Protein AF-A0A1R4H1S3-F1 (afdb_monomer)

Nearest PDB structures (foldseek):
  4bz4-assembly6_F  TM=8.854E-01  e=3.714E-12  Methylomicrobium album BG8
  4bz4-assembly5_E  TM=8.347E-01  e=4.186E-12  Methylomicrobium album BG8
  4bz4-assembly4_D  TM=8.657E-01  e=1.091E-11  Methylomicrobium album BG8

Radius of gyration: 21.4 Å; Cα contacts (8 Å, |Δi|>4): 364; chains: 1; bounding box: 51×65×65 Å

Foldseek 3Di:
DDDDDDDDDPPDPPPPPPPPPPPFDAWEFAPDEAEADPVRNDDDWQADPCQCFDLVVVGWHFRNRGYHYDYDDDFPDKDKDKFFDPDPLDKDKDWAWDDDPQAQADPRIDRDRTHDRQAWDWDAQHAHPVRHGRGITTTGTFAIEIAPEDNPQADQDSVRDHDNDDDPSHHHDYPNDGRMDIDITGRNDD

Organism: NCBI:txid360316

Mean predicted aligned error: 8.34 Å

InterPro domains:
  IPR041007 Copper(I)-binding protein CorA [PF18252] (33-183)

Secondary structure (DSSP, 8-state):
------------------------PPBB--S-EEE--SS---------TTTTSBGGGTTBEETTTS-EEE----TTPEEEEEEE--STT---EEEEEEE-TT--S-TT-BS-SEE-TTS-EEEEEEEBTT--EEEEEEEEEEEEEEE-S--TT-EE-TTS-EESSPPSSS-EE--S-TTEEEEEEE----

Structure (mmCIF, N/CA/C/O backbone):
data_AF-A0A1R4H1S3-F1
#
_entry.id   AF-A0A1R4H1S3-F1
#
loop_
_atom_site.group_PDB
_atom_site.id
_atom_site.type_symbol
_atom_site.label_atom_id
_atom_site.label_alt_id
_atom_site.label_comp_id
_atom_site.label_asym_id
_atom_site.label_entity_id
_atom_site.label_seq_id
_atom_site.pdbx_PDB_ins_code
_atom_site.Cartn_x
_atom_site.Cartn_y
_atom_site.Cartn_z
_atom_site.occupancy
_atom_site.B_iso_or_equiv
_atom_site.auth_seq_id
_atom_site.auth_comp_id
_atom_site.auth_asym_id
_atom_site.auth_atom_id
_atom_site.pdbx_PDB_model_num
ATOM 1 N N . MET A 1 1 ? 31.659 -46.771 47.921 1.00 39.41 1 MET A N 1
ATOM 2 C CA . MET A 1 1 ? 31.007 -46.406 46.642 1.00 39.41 1 MET A CA 1
ATOM 3 C C . MET A 1 1 ? 30.507 -44.973 46.753 1.00 39.41 1 MET A C 1
ATOM 5 O O . MET A 1 1 ? 29.673 -44.700 47.601 1.00 39.41 1 MET A O 1
ATOM 9 N N . SER A 1 2 ? 31.097 -44.053 45.989 1.00 34.50 2 SER A N 1
ATOM 10 C CA . SER A 1 2 ? 30.797 -42.614 46.015 1.00 34.50 2 SER A CA 1
ATOM 11 C C . SER A 1 2 ? 29.755 -42.296 44.941 1.00 34.50 2 SER A C 1
ATOM 13 O O . SER A 1 2 ? 30.000 -42.545 43.762 1.00 34.50 2 SER A O 1
ATOM 15 N N . VAL A 1 3 ? 28.594 -41.772 45.338 1.00 37.94 3 VAL A N 1
ATOM 16 C CA . VAL A 1 3 ? 27.565 -41.290 44.408 1.00 37.94 3 VAL A CA 1
ATOM 17 C C . VAL A 1 3 ? 27.822 -39.804 44.167 1.00 37.94 3 VAL A C 1
ATOM 19 O O . VAL A 1 3 ? 27.523 -38.965 45.012 1.00 37.94 3 VAL A O 1
ATOM 22 N N . LYS A 1 4 ? 28.423 -39.469 43.021 1.00 39.69 4 LYS A N 1
ATOM 23 C CA . LYS A 1 4 ? 28.562 -38.077 42.572 1.00 39.69 4 LYS A CA 1
ATOM 24 C C . LYS A 1 4 ? 27.232 -37.613 41.979 1.00 39.69 4 LYS A C 1
ATOM 26 O O . LYS A 1 4 ? 26.890 -37.968 40.854 1.00 39.69 4 LYS A O 1
ATOM 31 N N . CYS A 1 5 ? 26.494 -36.825 42.755 1.00 41.09 5 CYS A N 1
ATOM 32 C CA . CYS A 1 5 ? 25.291 -36.126 42.319 1.00 41.09 5 CYS A CA 1
ATOM 33 C C . CYS A 1 5 ? 25.693 -35.026 41.320 1.00 41.09 5 CYS A C 1
ATOM 35 O O . CYS A 1 5 ? 26.351 -34.054 41.689 1.00 41.09 5 CYS A O 1
ATOM 37 N N . LYS A 1 6 ? 25.375 -35.214 40.035 1.00 42.62 6 LYS A N 1
ATOM 38 C CA . LYS A 1 6 ? 25.577 -34.194 38.999 1.00 42.62 6 LYS A CA 1
ATOM 39 C C . LYS A 1 6 ? 24.519 -33.105 39.180 1.00 42.62 6 LYS A C 1
ATOM 41 O O . LYS A 1 6 ? 23.333 -33.367 39.006 1.00 42.62 6 LYS A O 1
ATOM 46 N N . GLN A 1 7 ? 24.959 -31.896 39.516 1.00 43.31 7 GLN A N 1
ATOM 47 C CA . GLN A 1 7 ? 24.132 -30.693 39.473 1.00 43.31 7 GLN A CA 1
ATOM 48 C C . GLN A 1 7 ? 23.680 -30.444 38.028 1.00 43.31 7 GLN A C 1
ATOM 50 O O . GLN A 1 7 ? 24.500 -30.180 37.150 1.00 43.31 7 GLN A O 1
ATOM 55 N N . ILE A 1 8 ? 22.375 -30.547 37.782 1.00 47.84 8 ILE A N 1
ATOM 56 C CA . ILE A 1 8 ? 21.742 -30.068 36.552 1.00 47.84 8 ILE A CA 1
ATOM 57 C C . ILE A 1 8 ? 21.516 -28.569 36.747 1.00 47.84 8 ILE A C 1
ATOM 59 O O . ILE A 1 8 ? 20.669 -28.151 37.533 1.00 47.84 8 ILE A O 1
ATOM 63 N N . VAL A 1 9 ? 22.327 -27.761 36.070 1.00 43.53 9 VAL A N 1
ATOM 64 C CA . VAL A 1 9 ? 22.168 -26.307 36.015 1.00 43.53 9 VAL A CA 1
ATOM 65 C C . VAL A 1 9 ? 21.054 -26.005 35.011 1.00 43.53 9 VAL A C 1
ATOM 67 O O . VAL A 1 9 ? 21.251 -26.124 33.805 1.00 43.53 9 VAL A O 1
ATOM 70 N N . ASN A 1 10 ? 19.873 -25.638 35.511 1.00 42.44 10 ASN A N 1
ATOM 71 C CA . ASN A 1 10 ? 18.798 -25.069 34.699 1.00 42.44 10 ASN A CA 1
ATOM 72 C C . ASN A 1 10 ? 19.197 -23.649 34.278 1.00 42.44 10 ASN A C 1
ATOM 74 O O . ASN A 1 10 ? 19.093 -22.708 35.063 1.00 42.44 10 ASN A O 1
ATOM 78 N N . ILE A 1 11 ? 19.655 -23.490 33.037 1.00 47.94 11 ILE A N 1
ATOM 79 C CA . ILE A 1 11 ? 19.823 -22.174 32.417 1.00 47.94 11 ILE A CA 1
ATOM 80 C C . ILE A 1 11 ? 18.436 -21.722 31.951 1.00 47.94 11 ILE A C 1
ATOM 82 O O . ILE A 1 11 ? 17.942 -22.155 30.913 1.00 47.94 11 ILE A O 1
ATOM 86 N N . LEU A 1 12 ? 17.788 -20.872 32.748 1.00 40.78 12 LEU A N 1
ATOM 87 C CA . LEU A 1 12 ? 16.568 -20.175 32.353 1.00 40.78 12 LEU A CA 1
ATOM 88 C C . LEU A 1 12 ? 16.960 -19.058 31.371 1.00 40.78 12 LEU A C 1
ATOM 90 O O . LEU A 1 12 ? 17.486 -18.020 31.770 1.00 40.78 12 LEU A O 1
ATOM 94 N N . THR A 1 13 ? 16.754 -19.273 30.075 1.00 47.16 13 THR A N 1
ATOM 95 C CA . THR A 1 13 ? 16.937 -18.228 29.062 1.00 47.16 13 THR A CA 1
ATOM 96 C C . THR A 1 13 ? 15.752 -17.265 29.133 1.00 47.16 13 THR A C 1
ATOM 98 O O . THR A 1 13 ? 14.681 -17.540 28.597 1.00 47.16 13 THR A O 1
ATOM 101 N N . ALA A 1 14 ? 15.919 -16.137 29.822 1.00 45.94 14 ALA A N 1
ATOM 102 C CA . ALA A 1 14 ? 14.964 -15.037 29.765 1.00 45.94 14 ALA A CA 1
ATOM 103 C C . ALA A 1 14 ? 15.077 -14.354 28.393 1.00 45.94 14 ALA A C 1
ATOM 105 O O . ALA A 1 14 ? 15.996 -13.573 28.147 1.00 45.94 14 ALA A O 1
ATOM 106 N N . ALA A 1 15 ? 14.159 -14.670 27.479 1.00 46.81 15 ALA A N 1
ATOM 107 C CA . ALA A 1 15 ? 13.992 -13.916 26.245 1.00 46.81 15 ALA A CA 1
ATOM 108 C C . ALA A 1 15 ? 13.403 -12.542 26.594 1.00 46.81 15 ALA A C 1
ATOM 110 O O . ALA A 1 15 ? 12.200 -12.399 26.811 1.00 46.81 15 ALA A O 1
ATOM 111 N N . VAL A 1 16 ? 14.261 -11.525 26.674 1.00 44.47 16 VAL A N 1
ATOM 112 C CA . VAL A 1 16 ? 13.824 -10.129 26.678 1.00 44.47 16 VAL A CA 1
ATOM 113 C C . VAL A 1 16 ? 13.285 -9.840 25.280 1.00 44.47 16 VAL A C 1
ATOM 115 O O . VAL A 1 16 ? 14.044 -9.576 24.350 1.00 44.47 16 VAL A O 1
ATOM 118 N N . ILE A 1 17 ? 11.966 -9.933 25.115 1.00 49.66 17 ILE A N 1
ATOM 119 C CA . ILE A 1 17 ? 11.280 -9.364 23.956 1.00 49.66 17 ILE A CA 1
ATOM 120 C C . ILE A 1 17 ? 11.387 -7.850 24.127 1.00 49.66 17 ILE A C 1
ATOM 122 O O . ILE A 1 17 ? 10.605 -7.227 24.845 1.00 49.66 17 ILE A O 1
ATOM 126 N N . GLY A 1 18 ? 12.425 -7.268 23.531 1.00 37.59 18 GLY A N 1
ATOM 127 C CA . GLY A 1 18 ? 12.557 -5.828 23.409 1.00 37.59 18 GLY A CA 1
ATOM 128 C C . GLY A 1 18 ? 11.436 -5.318 22.516 1.00 37.59 18 GLY A C 1
ATOM 129 O O . GLY A 1 18 ? 11.545 -5.368 21.295 1.00 37.59 18 GLY A O 1
ATOM 130 N N . PHE A 1 19 ? 10.350 -4.838 23.117 1.00 40.56 19 PHE A N 1
ATOM 131 C CA . PHE A 1 19 ? 9.400 -3.990 22.414 1.00 40.56 19 PHE A CA 1
ATOM 132 C C . PHE A 1 19 ? 10.116 -2.672 22.128 1.00 40.56 19 PHE A C 1
ATOM 134 O O . PHE A 1 19 ? 10.230 -1.810 22.999 1.00 40.56 19 PHE A O 1
ATOM 141 N N . SER A 1 20 ? 10.653 -2.526 20.918 1.00 41.56 20 SER A N 1
ATOM 142 C CA . SER A 1 20 ? 11.032 -1.216 20.405 1.00 41.56 20 SER A CA 1
ATOM 143 C C . SER A 1 20 ? 9.769 -0.359 20.396 1.00 41.56 20 SER A C 1
ATOM 145 O O . SER A 1 20 ? 8.858 -0.604 19.605 1.00 41.56 20 SER A O 1
ATOM 147 N N . VAL A 1 21 ? 9.695 0.602 21.314 1.00 37.16 21 VAL A N 1
ATOM 148 C CA . VAL A 1 21 ? 8.685 1.660 21.315 1.00 37.16 21 VAL A CA 1
ATOM 149 C C . VAL A 1 21 ? 8.863 2.420 20.005 1.00 37.16 21 VAL A C 1
ATOM 151 O O . VAL A 1 21 ? 9.787 3.218 19.869 1.00 37.16 21 VAL A O 1
ATOM 154 N N . GLN A 1 22 ? 8.033 2.124 19.007 1.00 49.50 22 GLN A N 1
ATOM 155 C CA . GLN A 1 22 ? 7.878 3.035 17.884 1.00 49.50 22 GLN A CA 1
ATOM 156 C C . GLN A 1 22 ? 7.253 4.291 18.484 1.00 49.50 22 GLN A C 1
ATOM 158 O O . GLN A 1 22 ? 6.181 4.224 19.083 1.00 49.50 22 GLN A O 1
ATOM 163 N N . THR A 1 23 ? 7.971 5.412 18.439 1.00 46.16 23 THR A N 1
ATOM 164 C CA . THR A 1 23 ? 7.393 6.716 18.754 1.00 46.16 23 THR A CA 1
ATOM 165 C C . THR A 1 23 ? 6.284 6.937 17.742 1.00 46.16 23 THR A C 1
ATOM 167 O O . THR A 1 23 ? 6.569 7.280 16.598 1.00 46.16 23 THR A O 1
ATOM 170 N N . VAL A 1 24 ? 5.048 6.631 18.130 1.00 54.41 24 VAL A N 1
ATOM 171 C CA . VAL A 1 24 ? 3.904 6.787 17.240 1.00 54.41 24 VAL A CA 1
ATOM 172 C C . VAL A 1 24 ? 3.745 8.279 17.009 1.00 54.41 24 VAL A C 1
ATOM 174 O O . VAL A 1 24 ? 3.509 9.039 17.954 1.00 54.41 24 VAL A O 1
ATOM 177 N N . MET A 1 25 ? 4.001 8.712 15.778 1.00 70.12 25 MET A N 1
ATOM 178 C CA . MET A 1 25 ? 3.664 10.067 15.376 1.00 70.12 25 MET A CA 1
ATOM 179 C C . MET A 1 25 ? 2.143 10.173 15.304 1.00 70.12 25 MET A C 1
ATOM 181 O O . MET A 1 25 ? 1.436 9.169 15.274 1.00 70.12 25 MET A O 1
ATOM 185 N N . ALA A 1 26 ? 1.630 11.399 15.294 1.00 84.38 26 ALA A N 1
ATOM 186 C CA . ALA A 1 26 ? 0.198 11.608 15.178 1.00 84.38 26 ALA A CA 1
ATOM 187 C C . ALA A 1 26 ? -0.348 10.964 13.893 1.00 84.38 26 ALA A C 1
ATOM 189 O O . ALA A 1 26 ? 0.190 11.183 12.800 1.00 84.38 26 ALA A O 1
ATOM 190 N N . ALA A 1 27 ? -1.453 10.235 14.036 1.00 92.31 27 ALA A N 1
ATOM 191 C CA . ALA A 1 27 ? -2.213 9.717 12.919 1.00 92.31 27 ALA A CA 1
ATOM 192 C C . ALA A 1 27 ? -2.613 10.866 11.994 1.00 92.31 27 ALA A C 1
ATOM 194 O O . ALA A 1 27 ? -3.078 11.928 12.421 1.00 92.31 27 ALA A O 1
ATOM 195 N N . THR A 1 28 ? -2.460 10.643 10.699 1.00 94.50 28 THR A N 1
ATOM 196 C CA . THR A 1 28 ? -2.618 11.690 9.695 1.00 94.50 28 THR A CA 1
ATOM 197 C C . THR A 1 28 ? -3.681 11.318 8.672 1.00 94.50 28 THR A C 1
ATOM 199 O O . THR A 1 28 ? -4.100 10.161 8.553 1.00 94.50 28 THR A O 1
ATOM 202 N N . LYS A 1 29 ? 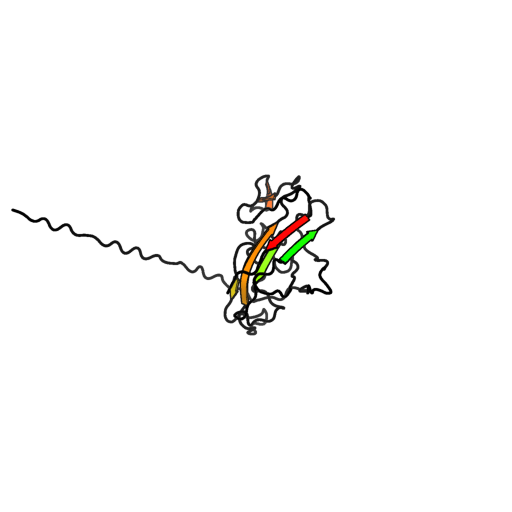-4.160 12.322 7.937 1.00 95.00 29 LYS A N 1
ATOM 203 C CA . LYS A 1 29 ? -5.121 12.148 6.848 1.00 95.00 29 LYS A CA 1
ATOM 204 C C . LYS A 1 29 ? -4.407 12.279 5.510 1.00 95.00 29 LYS A C 1
ATOM 206 O O . LYS A 1 29 ? -3.963 13.378 5.167 1.00 95.00 29 LYS A O 1
ATOM 211 N N . PRO A 1 30 ? -4.354 11.215 4.692 1.00 93.69 30 PRO A N 1
ATOM 212 C CA . PRO A 1 30 ? -4.041 11.374 3.283 1.00 93.69 30 PRO A CA 1
ATOM 213 C C . PRO A 1 30 ? -5.019 12.365 2.642 1.00 93.69 30 PRO A C 1
ATOM 215 O O . PRO A 1 30 ? -6.183 12.446 3.039 1.00 93.69 30 PRO A O 1
ATOM 218 N N . THR A 1 31 ? -4.572 13.104 1.624 1.00 90.19 31 THR A N 1
ATOM 219 C CA . THR A 1 31 ? -5.406 14.119 0.952 1.00 90.19 31 THR A CA 1
ATOM 220 C C . THR A 1 31 ? -6.721 13.537 0.434 1.00 90.19 31 THR A C 1
ATOM 222 O O . THR A 1 31 ? -7.756 14.202 0.456 1.00 90.19 31 THR A O 1
ATOM 225 N N . LYS A 1 32 ? -6.685 12.286 -0.031 1.00 92.81 32 LYS A N 1
ATOM 226 C CA . LYS A 1 32 ? -7.845 11.531 -0.488 1.00 92.81 32 LYS A CA 1
ATOM 227 C C . LYS A 1 32 ? -7.604 10.043 -0.248 1.00 92.81 32 LYS A C 1
ATOM 229 O O . LYS A 1 32 ? -6.472 9.579 -0.310 1.00 92.81 32 LYS A O 1
ATOM 234 N N . ILE A 1 33 ? -8.687 9.305 -0.016 1.00 95.81 33 ILE A N 1
ATOM 235 C CA . ILE A 1 33 ? -8.700 7.843 -0.076 1.00 95.81 33 ILE A CA 1
ATOM 236 C C . ILE A 1 33 ? -9.712 7.449 -1.146 1.00 95.81 33 ILE A C 1
ATOM 238 O O . ILE A 1 33 ? -10.902 7.744 -1.031 1.00 95.81 33 ILE A O 1
ATOM 242 N N . ALA A 1 34 ? -9.229 6.839 -2.222 1.00 96.75 34 ALA A N 1
ATOM 243 C CA . ALA A 1 34 ? -10.055 6.336 -3.304 1.00 96.75 34 ALA A CA 1
ATOM 244 C C . ALA A 1 34 ? -10.936 5.181 -2.813 1.00 96.75 34 ALA A C 1
ATOM 246 O O . ALA A 1 34 ? -10.450 4.218 -2.226 1.00 96.75 34 ALA A O 1
ATOM 247 N N . GLU A 1 35 ? -12.234 5.253 -3.086 1.00 96.44 35 GLU A N 1
ATOM 248 C CA . GLU A 1 35 ? -13.150 4.150 -2.817 1.00 96.44 35 GLU A CA 1
ATOM 249 C C . GLU A 1 35 ? -13.291 3.271 -4.061 1.00 96.44 35 GLU A C 1
ATOM 251 O O . GLU A 1 35 ? -13.531 3.771 -5.164 1.00 96.44 35 GLU A O 1
ATOM 256 N N . PHE A 1 36 ? -13.133 1.963 -3.872 1.00 97.06 36 PHE A N 1
ATOM 257 C CA . PHE A 1 36 ? -13.357 0.951 -4.893 1.00 97.06 36 PHE A CA 1
ATOM 258 C C . PHE A 1 36 ? -14.562 0.103 -4.493 1.00 97.06 36 PHE A C 1
ATOM 260 O O . PHE A 1 36 ? -14.589 -0.522 -3.430 1.00 97.06 36 PHE A O 1
ATOM 267 N N . THR A 1 37 ? -15.553 0.056 -5.374 1.00 96.25 37 THR A N 1
ATOM 268 C CA . THR A 1 37 ? -16.786 -0.719 -5.195 1.00 96.25 37 THR A CA 1
ATOM 269 C C . THR A 1 37 ? -17.005 -1.623 -6.409 1.00 96.25 37 THR A C 1
ATOM 271 O O . THR A 1 37 ? -16.356 -1.433 -7.441 1.00 96.25 37 THR A O 1
ATOM 274 N N . PRO A 1 38 ? -17.943 -2.586 -6.356 1.00 94.06 38 PRO A N 1
ATOM 275 C CA . PRO A 1 38 ? -18.294 -3.366 -7.541 1.00 94.06 38 PRO A CA 1
ATOM 276 C C . PRO A 1 38 ? -18.751 -2.507 -8.734 1.00 94.06 38 PRO A C 1
ATOM 278 O O . PRO A 1 38 ? -18.471 -2.861 -9.876 1.00 94.06 38 PRO A O 1
ATOM 281 N N . SER A 1 39 ? -19.415 -1.370 -8.486 1.00 96.38 39 SER A N 1
ATOM 282 C CA . SER A 1 39 ? -19.838 -0.429 -9.535 1.00 96.38 39 SER A CA 1
ATOM 283 C C . SER A 1 39 ? -18.718 0.510 -9.993 1.00 96.38 39 SER A C 1
ATOM 285 O O . SER A 1 39 ? -18.751 0.993 -11.122 1.00 96.38 39 SER A O 1
ATOM 287 N N . THR A 1 40 ? -17.714 0.742 -9.142 1.00 96.31 40 THR A N 1
ATOM 288 C CA . THR A 1 40 ? -16.563 1.613 -9.418 1.00 96.31 40 THR A CA 1
ATOM 289 C C . THR A 1 40 ? -15.251 0.882 -9.093 1.00 96.31 40 THR A C 1
ATOM 291 O O . THR A 1 40 ? -14.573 1.214 -8.121 1.00 96.31 40 THR A O 1
ATOM 294 N N . PRO A 1 41 ? -14.856 -0.136 -9.883 1.00 96.31 41 PRO A N 1
ATOM 295 C CA . PRO A 1 41 ? -13.710 -0.992 -9.561 1.00 96.31 41 PRO A CA 1
ATOM 296 C C . PRO A 1 41 ? -12.358 -0.405 -9.997 1.00 96.31 41 PRO A C 1
ATOM 298 O O . PRO A 1 41 ? -11.330 -1.072 -9.896 1.00 96.31 41 PRO A O 1
ATOM 301 N N . LYS A 1 42 ? -12.341 0.814 -10.549 1.00 97.50 42 LYS A N 1
ATOM 302 C CA . LYS A 1 42 ? -11.148 1.463 -11.105 1.00 97.50 42 LYS A CA 1
ATOM 303 C C . LYS A 1 42 ? -11.045 2.893 -10.595 1.00 97.50 42 LYS A C 1
ATOM 305 O O . LYS A 1 42 ? -12.046 3.600 -10.540 1.00 97.50 42 LYS A O 1
ATOM 310 N N . ASN A 1 43 ? -9.824 3.322 -10.301 1.00 97.12 43 ASN A N 1
ATOM 311 C CA . ASN A 1 43 ? -9.507 4.699 -9.950 1.00 97.12 43 ASN A CA 1
ATOM 312 C C . ASN A 1 43 ? -8.137 5.083 -10.523 1.00 97.12 43 ASN A C 1
ATOM 314 O O . ASN A 1 43 ? -7.325 4.205 -10.819 1.00 97.12 43 ASN A O 1
ATOM 318 N N . ILE A 1 44 ? -7.897 6.383 -10.689 1.00 95.75 44 ILE A N 1
ATOM 319 C CA . ILE A 1 44 ? -6.583 6.915 -11.057 1.00 95.75 44 ILE A CA 1
ATOM 320 C C . ILE A 1 44 ? -5.933 7.406 -9.773 1.00 95.75 44 ILE A C 1
ATOM 322 O O . ILE A 1 44 ? -6.455 8.312 -9.125 1.00 95.75 44 ILE A O 1
ATOM 326 N N . LEU A 1 45 ? -4.801 6.798 -9.435 1.00 95.19 45 LEU A N 1
ATOM 327 C CA . LEU A 1 45 ? -4.006 7.163 -8.275 1.00 95.19 45 LEU A CA 1
ATOM 328 C C . LEU A 1 45 ? -2.850 8.070 -8.702 1.00 95.19 45 LEU A C 1
ATOM 330 O O . LEU A 1 45 ? -2.186 7.790 -9.702 1.00 95.19 45 LEU A O 1
ATOM 334 N N . ASN A 1 46 ? -2.611 9.144 -7.954 1.00 94.19 46 ASN A N 1
ATOM 335 C CA . ASN A 1 46 ? -1.558 10.116 -8.246 1.00 94.19 46 ASN A CA 1
ATOM 336 C C . ASN A 1 46 ? -0.475 10.031 -7.174 1.00 94.19 46 ASN A C 1
ATOM 338 O O . ASN A 1 46 ? -0.680 10.444 -6.038 1.00 94.19 46 ASN A O 1
ATOM 342 N N . ILE A 1 47 ? 0.686 9.505 -7.554 1.00 94.81 47 ILE A N 1
ATOM 343 C CA . ILE A 1 47 ? 1.805 9.251 -6.642 1.00 94.81 47 ILE A CA 1
ATOM 344 C C . ILE A 1 47 ? 3.039 10.045 -7.056 1.00 94.81 47 ILE A C 1
ATOM 346 O O . ILE A 1 47 ? 3.205 10.398 -8.227 1.00 94.81 47 ILE A O 1
ATOM 350 N N . LYS A 1 48 ? 3.930 10.314 -6.100 1.00 93.75 48 LYS A N 1
ATOM 351 C CA . LYS A 1 48 ? 5.259 10.868 -6.388 1.00 93.75 48 LYS A CA 1
ATOM 352 C C . LYS A 1 48 ? 6.291 9.754 -6.563 1.00 93.75 48 LYS A C 1
ATOM 354 O O . LYS A 1 48 ? 6.099 8.615 -6.143 1.00 93.75 48 LYS A O 1
ATOM 359 N N . ARG A 1 49 ? 7.429 10.092 -7.172 1.00 89.81 49 ARG A N 1
ATOM 360 C CA . ARG A 1 49 ? 8.572 9.175 -7.299 1.00 89.81 49 ARG A CA 1
ATOM 361 C C . ARG A 1 49 ? 8.990 8.647 -5.922 1.00 89.81 49 ARG A C 1
ATOM 363 O O . ARG A 1 49 ? 9.039 9.418 -4.972 1.00 89.81 49 ARG A O 1
ATOM 370 N N . ALA A 1 50 ? 9.317 7.354 -5.858 1.00 90.75 50 ALA A N 1
ATOM 371 C CA . ALA A 1 50 ? 9.765 6.651 -4.652 1.00 90.75 50 ALA A CA 1
ATOM 372 C C . ALA A 1 50 ? 8.773 6.672 -3.471 1.00 90.75 50 ALA A C 1
ATOM 374 O O . ALA A 1 50 ? 9.123 6.239 -2.383 1.00 90.75 50 ALA A O 1
ATOM 375 N N . SER A 1 51 ? 7.516 7.087 -3.675 1.00 94.94 51 SER A N 1
ATOM 376 C CA . SER A 1 51 ? 6.552 7.261 -2.583 1.00 94.94 51 SER A CA 1
ATOM 377 C C . SER A 1 51 ? 6.284 6.001 -1.766 1.00 94.94 51 SER A C 1
ATOM 379 O O . SER A 1 51 ? 6.002 6.104 -0.579 1.00 94.94 51 SER A O 1
ATOM 381 N N . TRP A 1 52 ? 6.344 4.826 -2.397 1.00 96.69 52 TRP A N 1
ATOM 382 C CA . TRP A 1 52 ? 6.085 3.550 -1.734 1.00 96.69 52 TRP A CA 1
ATOM 383 C C . TRP A 1 52 ? 7.309 2.993 -1.009 1.00 96.69 52 TRP A C 1
ATOM 385 O O . TRP A 1 52 ? 7.133 2.241 -0.064 1.00 96.69 52 TRP A O 1
ATOM 395 N N . ARG A 1 53 ? 8.530 3.359 -1.418 1.00 94.69 53 ARG A N 1
ATOM 396 C CA . ARG A 1 53 ? 9.798 2.931 -0.807 1.00 94.69 53 ARG A CA 1
ATOM 397 C C . ARG A 1 53 ? 10.858 3.996 -1.079 1.00 94.69 53 ARG 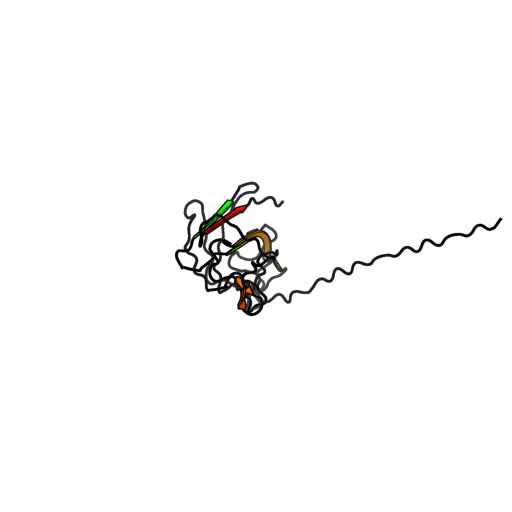A C 1
ATOM 399 O O . ARG A 1 53 ? 11.499 3.981 -2.132 1.00 94.69 53 ARG A O 1
ATOM 406 N N . ASP A 1 54 ? 11.004 4.924 -0.144 1.00 92.75 54 ASP A N 1
ATOM 407 C CA . ASP A 1 54 ? 11.895 6.072 -0.255 1.00 92.75 54 ASP A CA 1
ATOM 408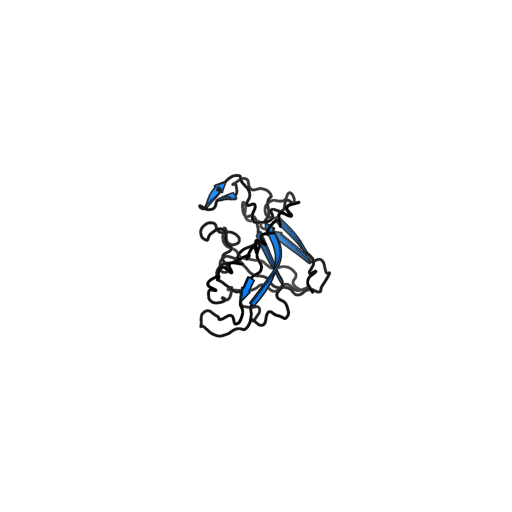 C C . ASP A 1 54 ? 13.173 5.842 0.571 1.00 92.75 54 ASP A C 1
ATOM 410 O O . ASP A 1 54 ? 13.110 5.756 1.803 1.00 92.75 54 ASP A O 1
ATOM 414 N N . PRO A 1 55 ? 14.348 5.738 -0.070 1.00 89.31 55 PRO A N 1
ATOM 415 C CA . PRO A 1 55 ? 15.604 5.526 0.642 1.00 89.31 55 PRO A CA 1
ATOM 416 C C . PRO A 1 55 ? 15.970 6.691 1.570 1.00 89.31 55 PRO A C 1
ATOM 418 O O . PRO A 1 55 ? 16.609 6.466 2.594 1.00 89.31 55 PRO A O 1
ATOM 421 N N . LEU A 1 56 ? 15.497 7.916 1.297 1.00 87.94 56 LEU A N 1
ATOM 422 C CA . LEU A 1 56 ? 15.742 9.070 2.173 1.00 87.94 56 LEU A CA 1
ATOM 423 C C . LEU A 1 56 ? 15.064 8.934 3.542 1.00 87.94 56 LEU A C 1
ATOM 425 O O . LEU A 1 56 ? 15.460 9.608 4.491 1.00 87.94 56 LEU A O 1
ATOM 429 N N . PHE A 1 57 ? 14.074 8.048 3.653 1.00 86.69 57 PHE A N 1
ATOM 430 C CA . PHE A 1 57 ? 13.339 7.774 4.884 1.00 86.69 57 PHE A CA 1
ATOM 431 C C . PHE A 1 57 ? 13.530 6.323 5.335 1.00 86.69 57 PHE A C 1
ATOM 433 O O . PHE A 1 57 ? 12.598 5.681 5.816 1.00 86.69 57 PHE A O 1
ATOM 440 N N . GLY A 1 58 ? 14.736 5.774 5.149 1.00 88.25 58 GLY A N 1
ATOM 441 C CA . GLY A 1 58 ? 15.067 4.423 5.608 1.00 88.25 58 GLY A CA 1
ATOM 442 C C . GLY A 1 58 ? 14.278 3.341 4.874 1.00 88.25 58 GLY A C 1
ATOM 443 O O . GLY A 1 58 ? 13.852 2.366 5.488 1.00 88.25 58 GLY A O 1
ATOM 444 N N . ASN A 1 59 ? 14.051 3.540 3.572 1.00 92.75 59 ASN A N 1
ATOM 445 C CA . ASN A 1 59 ? 13.254 2.670 2.708 1.00 92.75 59 ASN A CA 1
ATOM 446 C C . ASN A 1 59 ? 11.782 2.543 3.127 1.00 92.75 59 ASN A C 1
ATOM 448 O O . ASN A 1 59 ? 11.126 1.573 2.762 1.00 92.75 59 ASN A O 1
ATOM 452 N N . THR A 1 60 ? 11.230 3.516 3.848 1.00 94.44 60 THR A N 1
ATOM 453 C CA . THR A 1 60 ? 9.795 3.546 4.168 1.00 94.44 60 THR A CA 1
ATOM 454 C C . THR A 1 60 ? 8.979 4.173 3.047 1.00 94.44 60 THR A C 1
ATOM 456 O O . THR A 1 60 ? 9.487 4.917 2.210 1.00 94.44 60 THR A O 1
ATOM 459 N N . GLY A 1 61 ? 7.692 3.853 3.000 1.00 95.69 61 GLY A N 1
ATOM 460 C CA . GLY A 1 61 ? 6.740 4.600 2.202 1.00 95.69 61 GLY A CA 1
ATOM 461 C C . GLY A 1 61 ? 6.382 5.912 2.891 1.00 95.69 61 GLY A C 1
ATOM 462 O O . GLY A 1 61 ? 6.310 5.979 4.115 1.00 95.69 61 GLY A O 1
ATOM 463 N N . TRP A 1 62 ? 6.126 6.951 2.103 1.00 95.38 62 TRP A N 1
ATOM 464 C CA . TRP A 1 62 ? 5.663 8.246 2.588 1.00 95.38 62 TRP A CA 1
ATOM 465 C C . TRP A 1 62 ? 4.173 8.399 2.283 1.00 95.38 62 TRP A C 1
ATOM 467 O O . TRP A 1 62 ? 3.755 8.463 1.121 1.00 95.38 62 TRP A O 1
ATOM 477 N N . THR A 1 63 ? 3.370 8.478 3.342 1.00 95.50 63 THR A N 1
ATOM 478 C CA . THR A 1 63 ? 1.905 8.545 3.326 1.00 95.50 63 THR A CA 1
ATOM 479 C C . THR A 1 63 ? 1.355 9.601 2.373 1.00 95.50 63 THR A C 1
ATOM 481 O O . THR A 1 63 ? 0.472 9.281 1.584 1.00 95.50 63 THR A O 1
ATOM 484 N N . HIS A 1 64 ? 1.887 10.828 2.395 1.00 95.19 64 HIS A N 1
ATOM 485 C CA . HIS A 1 64 ? 1.362 11.954 1.601 1.00 95.19 64 HIS A CA 1
ATOM 486 C C . HIS A 1 64 ? 1.956 12.067 0.193 1.00 95.19 64 HIS A C 1
ATOM 488 O O . HIS A 1 64 ? 1.505 12.883 -0.610 1.00 95.19 64 HIS A O 1
ATOM 494 N N . ASN A 1 65 ? 2.979 11.270 -0.115 1.00 95.94 65 ASN A N 1
ATOM 495 C CA . ASN A 1 65 ? 3.482 11.117 -1.480 1.00 95.94 65 ASN A CA 1
ATOM 496 C C . ASN A 1 65 ? 2.877 9.897 -2.179 1.00 95.94 65 ASN A C 1
ATOM 498 O O . ASN A 1 65 ? 2.966 9.785 -3.403 1.00 95.94 65 ASN A O 1
ATOM 502 N N . SER A 1 66 ? 2.321 8.978 -1.393 1.00 96.94 66 SER A N 1
ATOM 503 C CA . SER A 1 66 ? 1.542 7.837 -1.851 1.00 96.94 66 SER A CA 1
ATOM 504 C C . SER A 1 66 ? 0.085 8.244 -2.039 1.00 96.94 66 SER A C 1
ATOM 506 O O . SER A 1 66 ? -0.348 9.295 -1.571 1.00 96.94 66 SER A O 1
ATOM 508 N N . ASP A 1 67 ? -0.675 7.382 -2.698 1.00 97.19 67 ASP A N 1
ATOM 509 C CA . ASP A 1 67 ? -2.122 7.508 -2.790 1.00 97.19 67 ASP A CA 1
ATOM 510 C C . ASP A 1 67 ? -2.759 6.283 -2.135 1.00 97.19 67 ASP A C 1
ATOM 512 O O . ASP A 1 67 ? -2.158 5.204 -2.093 1.00 97.19 67 ASP A O 1
ATOM 516 N N . TRP A 1 68 ? -3.962 6.458 -1.606 1.00 97.75 68 TRP A N 1
ATOM 517 C CA . TRP A 1 68 ? -4.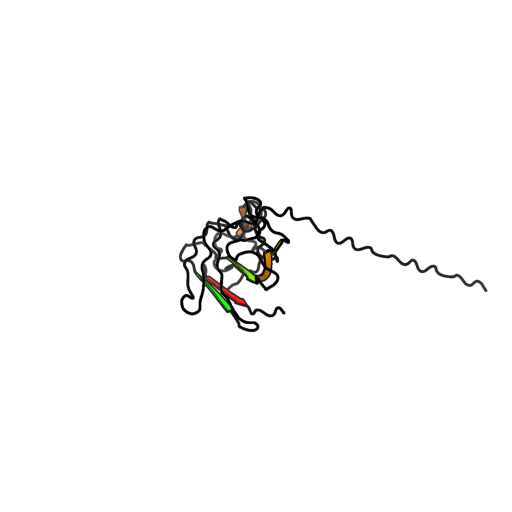602 5.479 -0.736 1.00 97.75 68 TRP A CA 1
ATOM 518 C C . TRP A 1 68 ? -5.920 5.010 -1.327 1.00 97.75 68 TRP A C 1
ATOM 520 O O . TRP A 1 68 ? -6.659 5.770 -1.950 1.00 97.75 68 TRP A O 1
ATOM 530 N N . GLY A 1 69 ? -6.227 3.736 -1.110 1.00 97.12 69 GLY A N 1
ATOM 531 C CA . GLY A 1 69 ? -7.435 3.098 -1.605 1.00 97.12 69 GLY A CA 1
ATOM 532 C C . GLY A 1 69 ? -8.105 2.262 -0.529 1.00 97.12 69 GLY A C 1
ATOM 533 O O . GLY A 1 69 ? -7.424 1.668 0.304 1.00 97.12 69 GLY A O 1
ATOM 534 N N . LYS A 1 70 ? -9.434 2.177 -0.575 1.00 96.81 70 LYS A N 1
ATOM 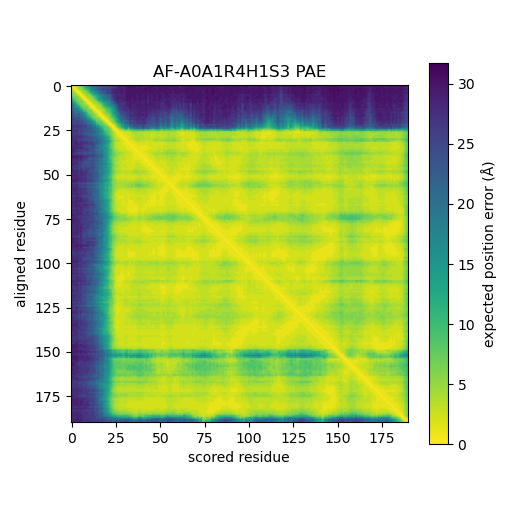535 C CA . LYS A 1 70 ? -10.213 1.273 0.269 1.00 96.81 70 LYS A CA 1
ATOM 536 C C . LYS A 1 70 ? -11.270 0.525 -0.529 1.00 96.81 70 LYS A C 1
ATOM 538 O O . LYS A 1 70 ? -11.841 1.052 -1.482 1.00 96.81 70 LYS A O 1
ATOM 543 N N . PHE A 1 71 ? -11.537 -0.700 -0.106 1.00 96.00 71 PHE A N 1
ATOM 544 C CA . PHE A 1 71 ? -12.629 -1.533 -0.588 1.00 96.00 71 PHE A CA 1
ATOM 545 C C . PHE A 1 71 ? -13.074 -2.463 0.535 1.00 96.00 71 PHE A C 1
ATOM 547 O O . PHE A 1 71 ? -12.297 -2.777 1.437 1.00 96.00 71 PHE A O 1
ATOM 554 N N . SER A 1 72 ? -14.303 -2.953 0.434 1.00 94.19 72 SER A N 1
ATOM 555 C CA . SER A 1 72 ? -14.829 -3.983 1.327 1.00 94.19 72 SER A CA 1
ATOM 556 C C . SER A 1 72 ? -14.865 -5.324 0.607 1.00 94.19 72 SER A C 1
ATOM 558 O O . SER A 1 72 ? -15.205 -5.407 -0.573 1.00 94.19 72 SER A O 1
ATOM 560 N N . THR A 1 73 ? -14.526 -6.395 1.316 1.00 92.06 73 THR A N 1
ATOM 561 C CA . THR A 1 73 ? -14.640 -7.767 0.813 1.00 92.06 73 THR A CA 1
ATOM 562 C C . THR A 1 73 ? -15.056 -8.706 1.941 1.00 92.06 73 THR A C 1
ATOM 564 O O . THR A 1 73 ? -15.077 -8.323 3.108 1.00 92.06 73 THR A O 1
ATOM 567 N N . THR A 1 74 ? -15.406 -9.940 1.591 1.00 88.81 74 THR A N 1
ATOM 568 C CA . THR A 1 74 ? -15.753 -10.996 2.551 1.00 88.81 74 THR A CA 1
ATOM 569 C C . THR A 1 74 ? -14.621 -12.012 2.670 1.00 88.81 74 THR A C 1
ATOM 571 O O . THR A 1 74 ? -13.800 -12.168 1.760 1.00 88.81 74 THR A O 1
ATOM 574 N N . LYS A 1 75 ? -14.573 -12.708 3.811 1.00 89.06 75 LYS A N 1
ATOM 575 C CA . LYS A 1 75 ? -13.596 -13.770 4.080 1.00 89.06 75 LYS A CA 1
ATOM 576 C C . LYS A 1 75 ? -13.597 -14.810 2.951 1.00 89.06 75 LYS A C 1
ATOM 578 O O . LYS A 1 75 ? -14.640 -15.103 2.367 1.00 89.06 75 LYS A O 1
ATOM 583 N N . ASN A 1 76 ? -12.426 -15.366 2.644 1.00 88.44 76 ASN A N 1
ATOM 584 C CA . ASN A 1 76 ? -12.218 -16.399 1.618 1.00 88.44 76 ASN A CA 1
ATOM 585 C C . ASN A 1 76 ? -12.524 -15.983 0.164 1.00 88.44 76 ASN A C 1
ATOM 587 O O . ASN A 1 76 ? -12.512 -16.832 -0.730 1.00 88.44 76 ASN A O 1
ATOM 591 N N . LYS A 1 77 ? -12.774 -14.700 -0.124 1.00 91.06 77 LYS A N 1
ATOM 592 C CA . LYS A 1 77 ? -12.808 -14.207 -1.507 1.00 91.06 77 LYS A CA 1
ATOM 593 C C . LYS A 1 77 ? -11.410 -13.822 -1.964 1.00 91.06 77 LYS A C 1
ATOM 595 O O . LYS A 1 77 ? -10.685 -13.127 -1.255 1.00 91.06 77 LYS A O 1
ATOM 600 N N . ILE A 1 78 ? -11.053 -14.268 -3.167 1.00 93.44 78 ILE A N 1
ATOM 601 C CA . ILE A 1 78 ? -9.832 -13.829 -3.836 1.00 93.44 78 ILE A CA 1
ATOM 602 C C . ILE A 1 78 ? -10.088 -12.434 -4.396 1.00 93.44 78 ILE A C 1
ATOM 604 O O . ILE A 1 78 ? -10.978 -12.239 -5.224 1.00 93.44 78 ILE A O 1
ATOM 608 N N . VAL A 1 79 ? -9.292 -11.475 -3.947 1.00 95.56 79 VAL A N 1
ATOM 609 C CA . VAL A 1 79 ? -9.243 -10.121 -4.483 1.00 95.56 79 VAL A CA 1
ATOM 610 C C . VAL A 1 79 ? -8.017 -10.017 -5.373 1.00 95.56 79 VAL A C 1
ATOM 612 O O . VAL A 1 79 ? -6.912 -10.384 -4.972 1.00 95.56 79 VAL A O 1
ATOM 615 N N . LYS A 1 80 ? -8.223 -9.512 -6.589 1.00 97.06 80 LYS A N 1
ATOM 616 C CA . LYS A 1 80 ? -7.164 -9.221 -7.552 1.00 97.06 80 LYS A CA 1
ATOM 617 C C . LYS A 1 80 ? -7.065 -7.712 -7.733 1.00 97.06 80 LYS A C 1
ATOM 619 O O . LYS A 1 80 ? -7.990 -7.092 -8.249 1.00 97.06 80 LYS A O 1
ATOM 624 N N . ILE A 1 81 ? -5.928 -7.147 -7.352 1.00 97.81 81 ILE A N 1
ATOM 625 C CA . ILE A 1 81 ? -5.590 -5.741 -7.560 1.00 97.81 81 ILE A CA 1
ATOM 626 C C . ILE A 1 81 ? -4.616 -5.667 -8.731 1.00 97.81 81 ILE A C 1
ATOM 628 O O . ILE A 1 81 ? -3.664 -6.441 -8.820 1.00 97.81 81 ILE A O 1
ATOM 632 N N . THR A 1 82 ? -4.882 -4.767 -9.672 1.00 98.25 82 THR A N 1
ATOM 633 C CA . THR A 1 82 ? -4.007 -4.528 -10.822 1.00 98.25 82 THR A CA 1
ATOM 634 C C . THR A 1 82 ? -3.654 -3.053 -10.880 1.00 98.25 82 THR A C 1
ATOM 636 O O . THR A 1 82 ? -4.548 -2.212 -10.941 1.00 98.25 82 THR A O 1
ATOM 639 N N . LEU A 1 83 ? -2.359 -2.756 -10.875 1.00 98.31 83 LEU A N 1
ATOM 640 C CA . LEU A 1 83 ? -1.823 -1.412 -11.060 1.00 98.31 83 LEU A CA 1
ATOM 641 C C . LEU A 1 83 ? -1.155 -1.358 -12.422 1.00 98.31 83 LEU A C 1
ATOM 643 O O . LEU A 1 83 ? -0.436 -2.281 -12.803 1.00 98.31 83 LEU A O 1
ATOM 647 N N . VAL A 1 84 ? -1.420 -0.287 -13.159 1.00 97.75 84 VAL A N 1
ATOM 648 C CA . VAL A 1 84 ? -0.854 -0.058 -14.486 1.00 97.75 84 VAL A CA 1
ATOM 649 C C . VAL A 1 84 ? -0.430 1.393 -14.563 1.00 97.75 84 VAL A C 1
ATOM 651 O O . VAL A 1 84 ? -1.205 2.284 -14.215 1.00 97.75 84 VAL A O 1
ATOM 654 N N . THR A 1 85 ? 0.771 1.633 -15.069 1.00 96.31 85 THR A N 1
ATOM 655 C CA . THR A 1 85 ? 1.241 2.968 -15.421 1.00 96.31 85 THR A CA 1
ATOM 656 C C . THR A 1 85 ? 1.625 3.040 -16.891 1.00 96.31 85 THR A C 1
ATOM 658 O O . THR A 1 85 ? 2.031 2.058 -17.505 1.00 96.31 85 THR A O 1
ATOM 661 N N . LYS A 1 86 ? 1.470 4.234 -17.464 1.00 94.12 86 LYS A N 1
ATOM 662 C CA . LYS A 1 86 ? 1.998 4.587 -18.787 1.00 94.12 86 LYS A CA 1
ATOM 663 C C . LYS A 1 86 ? 3.273 5.430 -18.693 1.00 94.12 86 LYS A C 1
ATOM 665 O O . LYS A 1 86 ? 3.825 5.795 -19.723 1.00 94.12 86 LYS A O 1
ATOM 670 N N . VAL A 1 87 ? 3.703 5.781 -17.479 1.00 92.94 87 VAL A N 1
ATOM 671 C CA . VAL A 1 87 ? 4.899 6.592 -17.232 1.00 92.94 87 VAL A CA 1
ATOM 672 C C . VAL A 1 87 ? 6.134 5.700 -17.390 1.00 92.94 87 VAL A C 1
ATOM 674 O O . VAL A 1 87 ? 6.285 4.760 -16.608 1.00 92.94 87 VAL A O 1
ATOM 677 N N . PRO A 1 88 ? 7.020 5.967 -18.367 1.00 90.50 88 PRO A N 1
ATOM 678 C CA . PRO A 1 88 ? 8.226 5.168 -18.562 1.00 90.50 88 PRO A CA 1
ATOM 679 C C . PRO A 1 88 ? 9.122 5.163 -17.317 1.00 90.50 88 PRO A C 1
ATOM 681 O O . PRO A 1 88 ? 9.334 6.205 -16.698 1.00 90.50 88 PRO A O 1
ATOM 684 N N . GLY A 1 89 ? 9.642 3.987 -16.957 1.00 89.25 89 GLY A N 1
ATOM 685 C CA . GLY A 1 89 ? 10.522 3.798 -15.796 1.00 89.25 89 GLY A CA 1
ATOM 686 C C . GLY A 1 89 ? 9.821 3.854 -14.434 1.00 89.25 89 GLY A C 1
ATOM 687 O O . GLY A 1 89 ? 10.486 3.745 -13.404 1.00 89.25 89 GLY A O 1
ATOM 688 N N . LEU A 1 90 ? 8.494 4.031 -14.395 1.00 92.00 90 LEU A N 1
ATOM 689 C CA . LEU A 1 90 ? 7.732 3.915 -13.158 1.00 92.00 90 LEU A CA 1
ATOM 690 C C . LEU A 1 90 ? 7.333 2.455 -12.922 1.00 92.00 90 LEU A C 1
ATOM 692 O O . LEU A 1 90 ? 6.627 1.864 -13.733 1.00 92.00 90 LEU A O 1
ATOM 696 N N . HIS A 1 91 ? 7.712 1.929 -11.760 1.00 95.12 91 HIS A N 1
ATOM 697 C CA . HIS A 1 91 ? 7.377 0.578 -11.318 1.00 95.12 91 HIS A CA 1
ATOM 698 C C . HIS A 1 91 ? 6.431 0.656 -10.114 1.00 95.12 91 HIS A C 1
ATOM 700 O O . HIS A 1 91 ? 6.860 1.071 -9.032 1.00 95.12 91 HIS A O 1
ATOM 706 N N . PRO A 1 92 ? 5.132 0.350 -10.281 1.00 96.88 92 PRO A N 1
ATOM 707 C CA . PRO A 1 92 ? 4.164 0.473 -9.199 1.00 96.88 92 PRO A CA 1
ATOM 708 C C . PRO A 1 92 ? 4.433 -0.536 -8.074 1.00 96.88 92 PRO A C 1
ATOM 710 O O . PRO A 1 92 ? 4.732 -1.703 -8.323 1.00 96.88 92 PRO A O 1
ATOM 713 N N . GLY A 1 93 ? 4.271 -0.080 -6.832 1.00 97.56 93 GLY A N 1
ATOM 714 C CA . GLY A 1 93 ? 4.292 -0.894 -5.617 1.00 97.56 93 GLY A CA 1
ATOM 715 C C . GLY A 1 93 ? 3.018 -0.694 -4.804 1.00 97.56 93 GLY A C 1
ATOM 716 O O . GLY A 1 93 ? 2.369 0.348 -4.909 1.00 97.56 93 GLY A O 1
ATOM 717 N N . ILE A 1 94 ? 2.634 -1.704 -4.028 1.00 98.19 94 ILE A N 1
ATOM 718 C CA . ILE A 1 94 ? 1.443 -1.665 -3.176 1.00 98.19 94 ILE A CA 1
ATOM 719 C C . ILE A 1 94 ? 1.642 -2.471 -1.906 1.00 98.19 94 ILE A C 1
ATOM 721 O O . ILE A 1 94 ? 2.228 -3.555 -1.914 1.00 98.19 94 ILE A O 1
ATOM 725 N N . THR A 1 95 ? 1.052 -1.959 -0.834 1.00 98.25 95 THR A N 1
ATOM 726 C CA . THR A 1 95 ? 0.812 -2.698 0.397 1.00 98.25 95 THR A CA 1
ATOM 727 C C . THR A 1 95 ? -0.681 -2.697 0.684 1.00 98.25 95 THR A C 1
ATOM 729 O O . THR A 1 95 ? -1.359 -1.684 0.526 1.00 98.25 95 THR A O 1
ATOM 732 N N . VAL A 1 96 ? -1.202 -3.856 1.067 1.00 97.56 96 VAL A N 1
ATOM 733 C CA . VAL A 1 96 ? -2.604 -4.075 1.403 1.00 97.56 96 VAL A CA 1
ATOM 734 C C . VAL A 1 96 ? -2.676 -4.456 2.869 1.00 97.56 96 VAL A C 1
ATOM 736 O O . VAL A 1 96 ? -2.102 -5.467 3.283 1.00 97.56 96 VAL A O 1
ATOM 739 N N . TRP A 1 97 ? -3.430 -3.672 3.630 1.00 97.06 97 TRP A N 1
ATOM 740 C CA . TRP A 1 97 ? -3.768 -3.977 5.012 1.00 97.06 97 TRP A CA 1
ATOM 741 C C . TRP A 1 97 ? -5.262 -4.246 5.156 1.00 97.06 97 TRP A C 1
ATOM 743 O O . TRP A 1 97 ? -6.090 -3.646 4.472 1.00 97.06 97 TRP A O 1
ATOM 753 N N . GLN A 1 98 ? -5.602 -5.130 6.084 1.00 95.31 98 GLN A N 1
ATOM 754 C CA . GLN A 1 98 ? -6.954 -5.317 6.578 1.00 95.31 98 GLN A CA 1
ATOM 755 C C . GLN A 1 98 ? -7.162 -4.413 7.791 1.00 95.31 98 GLN A C 1
ATOM 757 O O . GLN A 1 98 ? -6.423 -4.51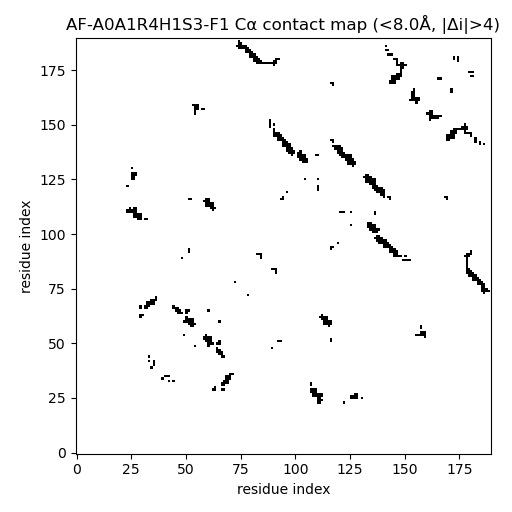6 8.772 1.00 95.31 98 GLN A O 1
ATOM 762 N N . ARG A 1 99 ? -8.213 -3.591 7.735 1.00 95.19 99 ARG A N 1
ATOM 763 C CA . ARG A 1 99 ? -8.786 -2.897 8.892 1.00 95.19 99 ARG A CA 1
ATOM 764 C C . ARG A 1 99 ? -10.029 -3.666 9.332 1.00 95.19 99 ARG A C 1
ATOM 766 O O . ARG A 1 99 ? -10.972 -3.817 8.559 1.00 95.19 99 ARG A O 1
ATOM 773 N N . GLY A 1 100 ? -9.962 -4.276 10.513 1.00 92.00 100 GLY A N 1
ATOM 774 C CA . GLY A 1 100 ? -11.015 -5.142 11.061 1.00 92.00 100 GLY A CA 1
ATOM 775 C C . GLY A 1 100 ? -11.769 -4.488 12.216 1.00 92.00 100 GLY A C 1
ATOM 776 O O . GLY A 1 100 ? -11.567 -3.321 12.509 1.00 92.00 100 GLY A O 1
ATOM 777 N N . ALA A 1 101 ? -12.580 -5.260 12.943 1.00 91.88 101 ALA A N 1
ATOM 778 C CA . ALA A 1 101 ? -13.419 -4.738 14.032 1.00 91.88 101 ALA A CA 1
ATOM 779 C C . ALA A 1 101 ? -12.646 -4.094 15.206 1.00 91.88 101 ALA A C 1
ATOM 781 O O . ALA A 1 101 ? -13.223 -3.339 15.981 1.00 91.88 101 ALA A O 1
ATOM 782 N N . LYS A 1 102 ? -11.351 -4.406 15.361 1.00 93.12 102 LYS A N 1
ATOM 783 C CA . LYS A 1 102 ? -10.472 -3.783 16.371 1.00 93.12 102 LYS A CA 1
ATOM 784 C C . LYS A 1 102 ? -10.014 -2.378 15.975 1.00 93.12 102 LYS A C 1
ATOM 786 O O . LYS A 1 102 ? -9.555 -1.629 16.835 1.00 93.12 102 LYS A O 1
ATOM 791 N N . ASP A 1 103 ? -10.123 -2.047 14.693 1.00 96.06 103 ASP A N 1
ATOM 792 C CA . ASP A 1 103 ? -9.890 -0.711 14.179 1.00 96.06 103 ASP A CA 1
ATOM 793 C C . ASP A 1 103 ? -11.152 0.122 14.414 1.00 96.06 103 ASP A C 1
ATOM 795 O O . ASP A 1 103 ? -12.215 -0.165 13.865 1.00 96.06 103 ASP A O 1
ATOM 799 N N . THR A 1 104 ? -11.049 1.106 15.300 1.00 97.12 104 THR A N 1
ATOM 800 C CA . THR A 1 104 ? -12.161 2.001 15.646 1.00 97.12 104 THR A CA 1
ATOM 801 C C . THR A 1 104 ? -11.938 3.415 15.126 1.00 97.12 104 THR A C 1
ATOM 803 O O . THR A 1 104 ? -12.795 4.277 15.327 1.00 97.12 104 THR A O 1
ATOM 806 N N . ALA A 1 105 ? -10.809 3.658 14.456 1.00 96.62 105 ALA A N 1
ATOM 807 C CA . ALA A 1 105 ? -10.515 4.939 13.852 1.00 96.62 105 ALA A CA 1
ATOM 808 C C . ALA A 1 105 ? -11.253 5.122 12.524 1.00 96.62 105 ALA A C 1
ATOM 810 O O . ALA A 1 105 ? -11.467 4.155 11.792 1.00 96.62 105 ALA A O 1
ATOM 811 N N . PRO A 1 106 ? -11.627 6.361 12.152 1.00 95.81 106 PRO A N 1
ATOM 812 C CA . PRO A 1 106 ? -12.238 6.599 10.854 1.00 95.81 106 PRO A CA 1
ATOM 813 C C . PRO A 1 106 ? -11.313 6.152 9.716 1.00 95.81 106 PRO A C 1
ATOM 815 O O . PRO A 1 106 ? -10.102 6.384 9.762 1.00 95.81 106 PRO A O 1
ATOM 818 N N . ASP A 1 107 ? -11.899 5.602 8.650 1.00 94.31 107 ASP A N 1
ATOM 819 C CA . ASP A 1 107 ? -11.163 5.164 7.455 1.00 94.31 107 ASP A CA 1
ATOM 820 C C . ASP A 1 107 ? -10.287 6.263 6.841 1.00 94.31 107 ASP A C 1
ATOM 822 O O . ASP A 1 107 ? -9.329 5.956 6.145 1.00 94.31 107 ASP A O 1
ATOM 826 N N . SER A 1 108 ? -10.617 7.537 7.085 1.00 95.56 108 SER A N 1
ATOM 827 C CA . SER A 1 108 ? -9.876 8.703 6.594 1.00 95.56 108 SER A CA 1
ATOM 828 C C . SER A 1 108 ? -8.495 8.891 7.227 1.00 95.56 108 SER A C 1
ATOM 830 O O . SER A 1 108 ? -7.766 9.774 6.785 1.00 95.56 108 SER A O 1
ATOM 832 N N . TYR A 1 109 ? -8.170 8.143 8.283 1.00 96.00 109 TYR A N 1
ATOM 833 C CA . TYR A 1 109 ? -6.894 8.230 8.989 1.00 96.00 109 TYR A CA 1
ATOM 834 C C . TYR A 1 109 ? -6.008 7.022 8.709 1.00 96.00 109 TYR A C 1
ATOM 836 O O . TYR A 1 109 ? -6.494 5.896 8.577 1.00 96.00 109 TYR A O 1
ATOM 844 N N . VAL A 1 110 ? -4.705 7.279 8.691 1.00 94.75 110 VAL A N 1
ATOM 845 C CA . VAL A 1 110 ? -3.627 6.286 8.686 1.00 94.75 110 VAL A CA 1
ATOM 846 C C . VAL A 1 110 ? -2.660 6.612 9.835 1.00 94.75 110 VAL A C 1
ATOM 848 O O . VAL A 1 110 ? -2.651 7.753 10.301 1.00 94.75 110 VAL A O 1
ATOM 851 N N . PRO A 1 111 ? -1.884 5.637 10.332 1.00 91.44 111 PRO A N 1
ATOM 852 C CA . PRO A 1 111 ? -1.234 5.754 11.639 1.00 91.44 111 PRO A CA 1
ATOM 853 C C . PRO A 1 111 ? -0.069 6.746 11.673 1.00 91.44 111 PRO A C 1
ATOM 855 O O . PRO A 1 111 ? 0.251 7.264 12.729 1.00 91.44 111 PRO A O 1
ATOM 858 N N . ASP A 1 112 ? 0.573 7.037 10.539 1.00 92.75 112 ASP A N 1
ATOM 859 C CA . ASP A 1 112 ? 1.748 7.912 10.516 1.00 92.75 112 ASP A CA 1
ATOM 860 C C . ASP A 1 112 ? 1.956 8.516 9.110 1.00 92.75 112 ASP A C 1
ATOM 862 O O . ASP A 1 112 ? 1.342 8.111 8.115 1.00 92.75 112 ASP A O 1
ATOM 866 N N . HIS A 1 113 ? 2.856 9.488 9.019 1.00 94.38 113 HIS A N 1
ATOM 867 C CA . HIS A 1 113 ? 3.414 10.053 7.798 1.00 94.38 113 HIS A CA 1
ATOM 868 C C . HIS A 1 113 ? 4.289 9.052 7.033 1.00 94.38 113 HIS A C 1
ATOM 870 O O . HIS A 1 113 ? 4.486 9.224 5.828 1.00 94.38 113 HIS A O 1
ATOM 876 N N . PHE A 1 114 ? 4.787 8.012 7.703 1.00 94.12 114 PHE A N 1
ATOM 877 C CA . PHE A 1 114 ? 5.615 6.966 7.109 1.00 94.12 114 PHE A CA 1
ATOM 878 C C . PHE A 1 114 ? 5.035 5.575 7.360 1.00 94.12 114 PHE A C 1
ATOM 880 O O . PHE A 1 114 ? 4.378 5.331 8.366 1.00 94.12 114 PHE A O 1
ATOM 887 N N . TYR A 1 115 ? 5.288 4.631 6.458 1.00 94.88 115 TYR A N 1
ATOM 888 C CA . TYR A 1 115 ? 4.837 3.252 6.632 1.00 94.88 115 TYR A CA 1
ATOM 889 C C . TYR A 1 115 ? 5.870 2.241 6.139 1.00 94.88 115 TYR A C 1
ATOM 891 O O . TYR A 1 115 ? 6.567 2.455 5.150 1.00 94.88 115 TYR A O 1
ATOM 899 N N . GLN A 1 116 ? 5.941 1.100 6.820 1.00 95.25 116 GLN A N 1
ATOM 900 C CA . GLN A 1 116 ? 6.698 -0.063 6.361 1.00 95.25 116 GLN A CA 1
ATOM 901 C C . GLN A 1 116 ? 5.832 -0.884 5.405 1.00 95.25 116 GLN A C 1
ATOM 903 O O . GLN A 1 116 ? 4.661 -1.143 5.685 1.00 95.25 116 GLN A O 1
ATOM 908 N N . GLN A 1 117 ? 6.388 -1.319 4.277 1.00 97.12 117 GLN A N 1
ATOM 909 C CA . GLN A 1 117 ? 5.616 -1.996 3.229 1.00 97.12 117 GLN A CA 1
ATOM 910 C C . GLN A 1 117 ? 5.271 -3.441 3.597 1.00 97.12 117 GLN A C 1
ATOM 912 O O . GLN A 1 117 ? 4.344 -4.014 3.027 1.00 97.12 117 GLN A O 1
ATOM 917 N N . ASN A 1 118 ? 6.032 -4.039 4.514 1.00 95.88 118 ASN A N 1
ATOM 918 C CA . ASN A 1 118 ? 6.000 -5.456 4.866 1.00 95.88 118 ASN A CA 1
ATOM 919 C C . ASN A 1 118 ? 5.644 -5.708 6.344 1.00 95.88 118 ASN A C 1
ATOM 921 O O . ASN A 1 118 ? 5.933 -6.789 6.858 1.00 95.88 118 ASN A O 1
ATOM 925 N N . ALA A 1 119 ? 4.994 -4.751 7.017 1.00 94.81 119 ALA A N 1
ATOM 926 C CA . ALA A 1 119 ? 4.615 -4.876 8.422 1.00 94.81 119 ALA A CA 1
ATOM 927 C C . ALA A 1 119 ? 3.150 -4.498 8.681 1.00 94.81 119 ALA A C 1
ATOM 929 O O . ALA A 1 119 ? 2.566 -3.656 7.996 1.00 94.81 119 ALA A O 1
ATOM 930 N N . SER A 1 120 ? 2.562 -5.126 9.700 1.00 95.50 120 SER A N 1
ATOM 931 C CA . SER A 1 120 ? 1.307 -4.668 10.303 1.00 95.50 120 SER A CA 1
ATOM 932 C C . SER A 1 120 ? 1.566 -3.449 11.186 1.00 95.50 120 SER A C 1
ATOM 934 O O . SER A 1 120 ? 2.631 -3.352 11.795 1.00 95.50 120 SER A O 1
ATOM 936 N N . ILE A 1 121 ? 0.585 -2.555 11.292 1.00 94.19 121 ILE A N 1
ATOM 937 C CA . ILE A 1 121 ? 0.682 -1.333 12.093 1.00 94.19 121 ILE A CA 1
ATOM 938 C C . ILE A 1 121 ? -0.473 -1.299 13.091 1.00 94.19 121 ILE A C 1
ATOM 940 O O . ILE A 1 121 ? -1.631 -1.524 12.726 1.00 94.19 121 ILE A O 1
ATOM 944 N N . PHE A 1 122 ? -0.144 -1.032 14.352 1.00 93.06 122 PHE A N 1
ATOM 945 C CA . PHE A 1 122 ? -1.096 -1.003 15.454 1.00 93.06 122 PHE A CA 1
ATOM 946 C C . PHE A 1 122 ? -0.843 0.221 16.326 1.00 93.06 122 PHE A C 1
ATOM 948 O O . PHE A 1 122 ? 0.244 0.379 16.876 1.00 93.06 122 PHE A O 1
ATOM 955 N N . GLU A 1 123 ? -1.868 1.046 16.492 1.00 92.38 123 GLU A N 1
ATOM 956 C CA . GLU A 1 123 ? -1.855 2.213 17.366 1.00 92.38 123 GLU A CA 1
ATOM 957 C C . GLU A 1 123 ? -3.118 2.195 18.229 1.00 92.38 123 GLU A C 1
ATOM 959 O O . GLU A 1 123 ? -4.245 2.303 17.737 1.00 92.38 123 GLU A O 1
ATOM 964 N N . MET A 1 124 ? -2.932 2.015 19.536 1.00 93.12 124 MET A N 1
ATOM 965 C CA . MET A 1 124 ? -4.026 2.048 20.504 1.00 93.12 124 MET A CA 1
ATOM 966 C C . MET A 1 124 ? -4.240 3.474 21.000 1.00 93.12 124 MET A C 1
ATOM 968 O O . MET A 1 124 ? -3.288 4.122 21.429 1.00 93.12 124 MET A O 1
ATOM 972 N N . GLY A 1 125 ? -5.490 3.941 21.000 1.00 93.94 125 GLY A N 1
ATOM 973 C CA . GLY A 1 125 ? -5.818 5.307 21.415 1.00 93.94 125 GLY A CA 1
ATOM 974 C C . GLY A 1 125 ? -5.148 6.368 20.541 1.00 93.94 125 GLY A C 1
ATOM 975 O O . GLY A 1 125 ? -4.680 7.380 21.067 1.00 93.94 125 GLY A O 1
ATOM 976 N N . ALA A 1 126 ? -5.100 6.106 19.235 1.00 94.81 126 ALA A N 1
ATOM 977 C CA . ALA A 1 126 ? -4.533 6.969 18.221 1.00 94.81 126 ALA A CA 1
ATOM 978 C C . ALA A 1 126 ? -5.064 8.394 18.336 1.00 94.81 126 ALA A C 1
ATOM 980 O O . ALA A 1 126 ? -6.247 8.635 18.626 1.00 94.81 126 ALA A O 1
ATOM 981 N N . LYS A 1 127 ? -4.172 9.348 18.088 1.00 95.44 127 LYS A N 1
ATOM 982 C CA . LYS A 1 127 ? -4.503 10.768 18.090 1.00 95.44 127 LYS A CA 1
ATOM 983 C C . LYS A 1 127 ? -4.143 11.395 16.765 1.00 95.44 127 LYS A C 1
ATOM 985 O O . LYS A 1 127 ? -3.109 11.070 16.197 1.00 95.44 127 LYS A O 1
ATOM 990 N N . ASP A 1 128 ? -4.982 12.313 16.306 1.00 94.81 128 ASP A N 1
ATOM 991 C CA . ASP A 1 128 ? -4.660 13.085 15.116 1.00 94.81 128 ASP A CA 1
ATOM 992 C C . ASP A 1 128 ? -3.639 14.197 15.381 1.00 94.81 128 ASP A C 1
ATOM 994 O O . ASP A 1 128 ? -3.222 14.446 16.514 1.00 94.81 128 ASP A O 1
ATOM 998 N N . GLU A 1 129 ? -3.240 14.888 14.316 1.00 92.38 129 GLU A N 1
ATOM 999 C CA . GLU A 1 129 ? -2.287 16.006 14.348 1.00 92.38 129 GLU A CA 1
ATOM 1000 C C . GLU A 1 129 ? -2.751 17.178 15.233 1.00 92.38 129 GLU A C 1
ATOM 1002 O O . GLU A 1 129 ? -1.930 17.973 15.687 1.00 92.38 129 GLU A O 1
ATOM 1007 N N . ALA A 1 130 ? -4.053 17.270 15.534 1.00 94.62 130 ALA A N 1
ATOM 1008 C CA . ALA A 1 130 ? -4.625 18.225 16.481 1.00 94.62 130 ALA A CA 1
ATOM 1009 C C . ALA A 1 130 ? -4.733 17.654 17.911 1.00 94.62 130 ALA A C 1
ATOM 1011 O O . ALA A 1 130 ? -5.389 18.247 18.771 1.00 94.62 130 ALA A O 1
ATOM 1012 N N . ASN A 1 131 ? -4.089 16.510 18.181 1.00 92.38 131 ASN A N 1
ATOM 1013 C CA . ASN A 1 131 ? -4.089 15.781 19.451 1.00 92.38 131 ASN A CA 1
ATOM 1014 C C . ASN A 1 131 ? -5.492 15.301 19.886 1.00 92.38 131 ASN A C 1
ATOM 1016 O O . ASN A 1 131 ? -5.725 15.021 21.067 1.00 92.38 131 ASN A O 1
ATOM 1020 N N . LYS A 1 132 ? -6.440 15.176 18.947 1.00 95.19 132 LYS A N 1
ATOM 1021 C CA . LYS A 1 132 ? -7.769 14.614 19.205 1.00 95.19 132 LYS A CA 1
ATOM 1022 C C . LYS A 1 132 ? -7.698 13.093 19.149 1.00 95.19 132 LYS A C 1
ATOM 1024 O O . LYS A 1 132 ? -7.178 12.536 18.192 1.00 95.19 132 LYS A O 1
ATOM 1029 N N . ASN A 1 133 ? -8.278 12.416 20.140 1.00 95.94 133 ASN A N 1
ATOM 1030 C CA . ASN A 1 133 ? -8.429 10.961 20.104 1.00 95.94 133 ASN A CA 1
ATOM 1031 C C . ASN A 1 133 ? -9.373 10.557 18.960 1.00 95.94 133 ASN A C 1
ATOM 1033 O O . ASN A 1 133 ? -10.496 11.063 18.867 1.00 95.94 133 ASN A O 1
ATOM 1037 N N . ILE A 1 134 ? -8.902 9.654 18.105 1.00 96.69 134 ILE A N 1
ATOM 1038 C CA . ILE A 1 134 ? -9.639 9.153 16.948 1.00 96.69 134 ILE A CA 1
ATOM 1039 C C . ILE A 1 134 ? -9.978 7.667 17.055 1.00 96.69 134 ILE A C 1
ATOM 1041 O O . ILE A 1 134 ? -10.593 7.155 16.136 1.00 96.69 134 ILE A O 1
ATOM 1045 N N . GLY A 1 135 ? -9.648 6.984 18.152 1.00 96.38 135 GLY A N 1
ATOM 1046 C CA . GLY A 1 135 ? -9.882 5.551 18.330 1.00 96.38 135 GLY A CA 1
ATOM 1047 C C . GLY A 1 135 ? -8.608 4.732 18.152 1.00 96.38 135 GLY A C 1
ATOM 1048 O O . GLY A 1 135 ? -7.519 5.195 18.452 1.00 96.38 135 GLY A O 1
ATOM 1049 N N . ASN A 1 136 ? -8.735 3.491 17.708 1.00 96.31 136 ASN A N 1
ATOM 1050 C CA . ASN A 1 136 ? -7.617 2.583 17.487 1.00 96.31 136 ASN A CA 1
ATOM 1051 C C . ASN A 1 136 ? -7.381 2.401 15.992 1.00 96.31 136 ASN A C 1
ATOM 1053 O O . ASN A 1 136 ? -8.344 2.163 15.268 1.00 96.31 136 ASN A O 1
ATOM 1057 N N . ILE A 1 137 ? -6.126 2.402 15.553 1.00 96.56 137 ILE A N 1
ATOM 1058 C CA . ILE A 1 137 ? -5.756 2.016 14.187 1.00 96.56 137 ILE A CA 1
ATOM 1059 C C . ILE A 1 137 ? -5.158 0.609 14.234 1.00 96.56 137 ILE A C 1
ATOM 1061 O O . ILE A 1 137 ? -4.173 0.363 14.928 1.00 96.56 137 ILE A O 1
ATOM 1065 N N . PHE A 1 138 ? -5.768 -0.329 13.509 1.00 95.56 138 PHE A N 1
ATOM 1066 C CA . PHE A 1 138 ? -5.351 -1.730 13.422 1.00 95.56 138 PHE A CA 1
ATOM 1067 C C . PHE A 1 138 ? -5.282 -2.147 11.952 1.00 95.56 138 PHE A C 1
ATOM 1069 O O . PHE A 1 138 ? -6.252 -2.638 11.373 1.00 95.56 138 PHE A O 1
ATOM 1076 N N . MET A 1 139 ? -4.099 -1.993 11.360 1.00 95.94 139 MET A N 1
ATOM 1077 C CA . MET A 1 139 ? -3.814 -2.311 9.964 1.00 95.94 139 MET A CA 1
ATOM 1078 C C . MET A 1 139 ? -2.977 -3.588 9.884 1.00 95.94 139 MET A C 1
ATOM 1080 O O . MET A 1 139 ? -1.751 -3.563 9.978 1.00 95.94 139 MET A O 1
ATOM 1084 N N . THR A 1 140 ? -3.639 -4.731 9.708 1.00 95.12 140 THR A N 1
ATOM 1085 C CA . THR A 1 140 ? -2.957 -6.033 9.610 1.00 95.12 140 THR A CA 1
ATOM 1086 C C . THR A 1 140 ? -2.487 -6.269 8.183 1.00 95.12 140 THR A C 1
ATOM 1088 O O . THR A 1 140 ? -3.302 -6.214 7.266 1.00 95.12 140 THR A O 1
ATOM 1091 N N . LEU A 1 141 ? -1.198 -6.534 7.972 1.00 95.69 141 LEU A N 1
ATOM 1092 C CA . LEU A 1 141 ? -0.655 -6.800 6.642 1.00 95.69 141 LEU A CA 1
ATOM 1093 C C . LEU A 1 141 ? -1.329 -8.029 6.018 1.00 95.69 141 LEU A C 1
ATOM 1095 O O . LEU A 1 141 ? -1.341 -9.109 6.605 1.00 95.69 141 LEU A O 1
ATOM 1099 N N . VAL A 1 142 ? -1.849 -7.863 4.803 1.00 95.69 142 VAL A N 1
ATOM 1100 C CA . VAL A 1 142 ? -2.479 -8.934 4.018 1.00 95.69 142 VAL A CA 1
ATOM 1101 C C . VAL A 1 142 ? -1.581 -9.351 2.865 1.00 95.69 142 VAL A C 1
ATOM 1103 O O . VAL A 1 142 ? -1.375 -10.538 2.619 1.00 95.69 142 VAL A O 1
ATOM 1106 N N . ALA A 1 143 ? -1.067 -8.371 2.127 1.00 96.19 143 ALA A N 1
ATOM 1107 C CA . ALA A 1 143 ? -0.230 -8.606 0.967 1.00 96.19 143 ALA A CA 1
ATOM 1108 C C . ALA A 1 143 ? 0.594 -7.359 0.650 1.00 96.19 143 ALA A C 1
ATOM 1110 O O . ALA A 1 143 ? 0.199 -6.241 0.965 1.00 96.19 143 ALA A O 1
ATOM 1111 N N . GLN A 1 144 ? 1.723 -7.552 -0.017 1.00 97.62 144 GLN A N 1
ATOM 1112 C CA . GLN A 1 144 ? 2.515 -6.471 -0.585 1.00 97.62 144 GLN A CA 1
ATOM 1113 C C . GLN A 1 144 ? 3.256 -6.968 -1.818 1.00 97.62 144 GLN A C 1
ATOM 1115 O O . GLN A 1 144 ? 3.451 -8.179 -1.991 1.00 97.62 144 GLN A O 1
ATOM 1120 N N . GLY A 1 145 ? 3.656 -6.032 -2.663 1.00 97.62 145 GLY A N 1
ATOM 1121 C CA . GLY A 1 145 ? 4.613 -6.298 -3.717 1.00 97.62 145 GLY A CA 1
ATOM 1122 C C . GLY A 1 145 ? 4.796 -5.122 -4.655 1.00 97.62 145 GLY A C 1
ATOM 1123 O O . GLY A 1 145 ? 4.079 -4.125 -4.578 1.00 97.62 145 GLY A O 1
ATOM 1124 N N . TYR A 1 146 ? 5.757 -5.264 -5.556 1.00 97.62 146 TYR A N 1
ATOM 1125 C CA . TYR A 1 146 ? 6.058 -4.275 -6.581 1.00 97.62 146 TYR A CA 1
ATOM 1126 C C . TYR A 1 146 ? 6.313 -4.931 -7.934 1.00 97.62 146 TYR A C 1
ATOM 1128 O O . TYR A 1 146 ? 6.672 -6.109 -8.010 1.00 97.62 146 TYR A O 1
ATOM 1136 N N . ASP A 1 147 ? 6.115 -4.152 -8.992 1.00 97.19 147 ASP A N 1
ATOM 1137 C CA . ASP A 1 147 ? 6.503 -4.506 -10.354 1.00 97.19 147 ASP A CA 1
ATOM 1138 C C . ASP A 1 147 ? 8.027 -4.653 -10.453 1.00 97.19 147 ASP A C 1
ATOM 1140 O O . ASP A 1 147 ? 8.772 -3.682 -10.310 1.00 97.19 147 ASP A O 1
ATOM 1144 N N . ASN A 1 148 ? 8.485 -5.878 -10.695 1.00 95.81 148 ASN A N 1
ATOM 1145 C CA . ASN A 1 148 ? 9.894 -6.232 -10.816 1.00 95.81 148 ASN A CA 1
ATOM 1146 C C . ASN A 1 148 ? 10.326 -6.485 -12.272 1.00 95.81 148 ASN A C 1
ATOM 1148 O O . ASN A 1 148 ? 11.397 -7.051 -12.521 1.00 95.81 148 ASN A O 1
ATOM 1152 N N . ASP A 1 149 ? 9.498 -6.103 -13.243 1.00 93.88 149 ASP A N 1
ATOM 1153 C CA . ASP A 1 149 ? 9.824 -6.169 -14.661 1.00 93.88 149 ASP A CA 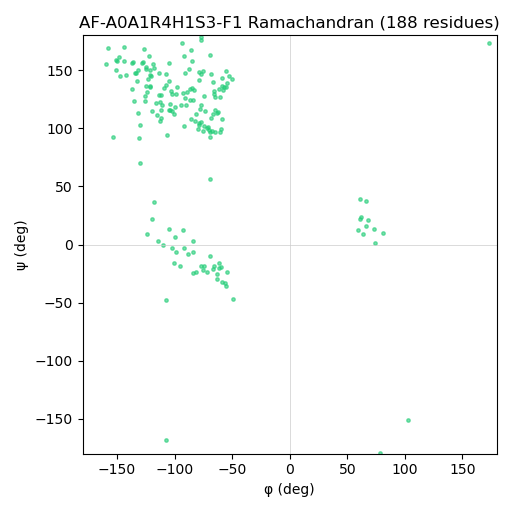1
ATOM 1154 C C . ASP A 1 149 ? 10.460 -4.862 -15.136 1.00 93.88 149 ASP A C 1
ATOM 1156 O O . ASP A 1 149 ? 10.142 -3.786 -14.659 1.00 93.88 149 ASP A O 1
ATOM 1160 N N . GLY A 1 150 ? 11.369 -4.934 -16.112 1.00 86.94 150 GLY A N 1
ATOM 1161 C CA . GLY A 1 150 ? 11.818 -3.745 -16.847 1.00 86.94 150 GLY A CA 1
ATOM 1162 C C . GLY A 1 150 ? 12.645 -2.705 -16.080 1.00 86.94 150 GLY A C 1
ATOM 1163 O O . GLY A 1 150 ? 12.745 -1.583 -16.569 1.00 86.94 150 GLY A O 1
ATOM 1164 N N . HIS A 1 151 ? 13.285 -3.057 -14.955 1.00 84.06 151 HIS A N 1
ATOM 1165 C CA . HIS A 1 151 ? 14.215 -2.191 -14.196 1.00 84.06 151 HIS A CA 1
ATOM 1166 C C . HIS A 1 151 ? 15.542 -1.920 -14.941 1.00 84.06 151 HIS A C 1
ATOM 1168 O O . HIS A 1 151 ? 16.643 -2.194 -14.447 1.00 84.06 151 HIS A O 1
ATOM 1174 N N . THR A 1 152 ? 15.476 -1.380 -16.160 1.00 77.94 152 THR A N 1
ATOM 1175 C CA . THR A 1 152 ? 16.651 -1.052 -16.989 1.00 77.94 152 THR A CA 1
ATOM 1176 C C . THR A 1 152 ? 17.531 0.015 -16.343 1.00 77.94 152 THR A C 1
ATOM 1178 O O . THR A 1 152 ? 18.755 -0.032 -16.492 1.00 77.94 152 THR A O 1
ATOM 1181 N N . ASP A 1 153 ? 16.936 0.903 -15.547 1.00 74.81 153 ASP A N 1
ATOM 1182 C CA . ASP A 1 153 ? 17.623 1.923 -14.751 1.00 74.81 153 ASP A CA 1
ATOM 1183 C C . ASP A 1 153 ? 18.150 1.431 -13.394 1.00 74.81 153 ASP A C 1
ATOM 1185 O O . ASP A 1 153 ? 18.893 2.159 -12.733 1.00 74.81 153 ASP A O 1
ATOM 1189 N N . GLY A 1 154 ? 17.825 0.194 -13.008 1.00 83.00 154 GLY A N 1
ATOM 1190 C CA . GLY A 1 154 ? 18.142 -0.361 -11.695 1.00 83.00 154 GLY A CA 1
ATOM 1191 C C . GLY A 1 154 ? 17.201 0.120 -10.585 1.00 83.00 154 GLY A C 1
ATOM 1192 O O . GLY A 1 154 ? 16.278 0.897 -10.808 1.00 83.00 154 GLY A O 1
ATOM 1193 N N . TYR A 1 155 ? 17.465 -0.361 -9.376 1.00 87.81 155 TYR A N 1
ATOM 1194 C CA . TYR A 1 155 ? 16.770 -0.015 -8.137 1.00 87.81 155 TYR A CA 1
ATOM 1195 C C . TYR A 1 155 ? 17.495 1.123 -7.420 1.00 87.81 155 TYR A C 1
ATOM 1197 O O . TYR A 1 155 ? 18.596 1.508 -7.814 1.00 87.81 155 TYR A O 1
ATOM 1205 N N . LEU A 1 156 ? 16.902 1.643 -6.347 1.00 85.12 156 LEU A N 1
ATOM 1206 C CA . LEU A 1 156 ? 17.571 2.571 -5.438 1.00 85.12 156 LEU A CA 1
ATOM 1207 C C . LEU A 1 156 ? 18.077 1.808 -4.208 1.00 85.12 156 LEU A C 1
ATOM 1209 O O . LEU A 1 156 ? 17.313 1.055 -3.604 1.00 85.12 156 LEU A O 1
ATOM 1213 N N . ASP A 1 157 ? 19.350 1.994 -3.863 1.00 84.62 157 ASP A N 1
ATOM 1214 C CA . ASP A 1 157 ? 19.918 1.544 -2.590 1.00 84.62 157 ASP A CA 1
ATOM 1215 C C . ASP A 1 157 ? 19.508 2.475 -1.437 1.00 84.62 157 ASP A C 1
ATOM 1217 O O . ASP A 1 157 ? 18.851 3.496 -1.652 1.00 84.62 157 ASP A O 1
ATOM 1221 N N . ASP A 1 158 ? 19.934 2.146 -0.218 1.00 84.69 158 ASP A N 1
ATOM 1222 C CA . ASP A 1 158 ? 19.606 2.888 1.007 1.00 84.69 158 ASP A CA 1
ATOM 1223 C C . ASP A 1 158 ? 20.110 4.345 0.998 1.00 84.69 158 ASP A C 1
ATOM 1225 O O . ASP A 1 158 ? 19.645 5.169 1.778 1.00 84.69 158 ASP A O 1
ATOM 1229 N N . ASN A 1 159 ? 21.038 4.691 0.098 1.00 84.81 159 ASN A N 1
ATOM 1230 C CA . ASN A 1 159 ? 21.548 6.051 -0.091 1.00 84.81 159 ASN A CA 1
ATOM 1231 C C . ASN A 1 159 ? 20.895 6.761 -1.291 1.00 84.81 159 ASN A C 1
ATOM 1233 O O . ASN A 1 159 ? 21.346 7.834 -1.701 1.00 84.81 159 ASN A O 1
ATOM 1237 N N . GLY A 1 160 ? 19.885 6.151 -1.915 1.00 83.88 160 GLY A N 1
ATOM 1238 C CA . GLY A 1 160 ? 19.232 6.664 -3.115 1.00 83.88 160 GLY A CA 1
ATOM 1239 C C . GLY A 1 160 ? 20.058 6.542 -4.395 1.00 83.88 160 GLY A C 1
ATOM 1240 O O . GLY A 1 160 ? 19.705 7.158 -5.406 1.00 83.88 160 GLY A O 1
ATOM 1241 N N . LYS A 1 161 ? 21.145 5.762 -4.395 1.00 86.69 161 LYS A N 1
ATOM 1242 C CA . LYS A 1 161 ? 21.968 5.510 -5.585 1.00 86.69 161 LYS A CA 1
ATOM 1243 C C . LYS A 1 161 ? 21.420 4.332 -6.383 1.00 86.69 161 LYS A C 1
ATOM 1245 O O . LYS A 1 161 ? 20.828 3.405 -5.839 1.00 86.69 161 LYS A O 1
ATOM 1250 N N . LYS A 1 162 ? 21.640 4.359 -7.701 1.00 88.50 162 LYS A N 1
ATOM 1251 C CA . LYS A 1 162 ? 21.232 3.269 -8.595 1.00 88.50 162 LYS A CA 1
ATOM 1252 C C . LYS A 1 162 ? 22.016 1.989 -8.285 1.00 88.50 162 LYS A C 1
ATOM 1254 O O . LYS A 1 162 ? 23.243 2.014 -8.232 1.00 88.50 162 LYS A O 1
ATOM 1259 N N . THR A 1 163 ? 21.315 0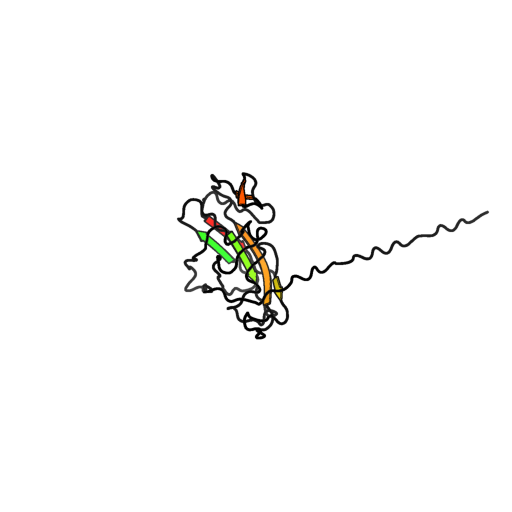.866 -8.173 1.00 89.44 163 THR A N 1
ATOM 1260 C CA . THR A 1 163 ? 21.884 -0.474 -7.976 1.00 89.44 163 THR A CA 1
ATOM 1261 C C . THR A 1 163 ? 21.195 -1.508 -8.869 1.00 89.44 163 THR A C 1
ATOM 1263 O O . THR A 1 163 ? 20.066 -1.323 -9.315 1.00 89.44 163 THR A O 1
ATOM 1266 N N . ARG A 1 164 ? 21.870 -2.625 -9.158 1.00 88.94 164 ARG A N 1
ATOM 1267 C CA . ARG A 1 164 ? 21.282 -3.778 -9.874 1.00 88.94 164 ARG A CA 1
ATOM 1268 C C . ARG A 1 164 ? 20.683 -4.822 -8.935 1.00 88.94 164 ARG A C 1
ATOM 1270 O O . ARG A 1 164 ? 20.117 -5.806 -9.402 1.00 88.94 164 ARG A O 1
ATOM 1277 N N . ILE A 1 165 ? 20.808 -4.603 -7.631 1.00 88.81 165 ILE A N 1
ATOM 1278 C CA . ILE A 1 165 ? 20.311 -5.505 -6.601 1.00 88.81 165 ILE A CA 1
ATOM 1279 C C . ILE A 1 165 ? 18.880 -5.098 -6.265 1.00 88.81 165 ILE A C 1
ATOM 1281 O O . ILE A 1 165 ? 18.634 -3.967 -5.854 1.00 88.81 165 ILE A O 1
ATOM 1285 N N . ALA A 1 166 ? 17.945 -6.020 -6.473 1.00 91.00 166 ALA A N 1
ATOM 1286 C CA . ALA A 1 166 ? 16.551 -5.820 -6.110 1.00 91.00 166 ALA A CA 1
ATOM 1287 C C . ALA A 1 166 ? 16.388 -5.785 -4.579 1.00 91.00 166 ALA A C 1
ATOM 1289 O O . ALA A 1 166 ? 17.103 -6.517 -3.886 1.00 91.00 166 ALA A O 1
ATOM 1290 N N . PRO A 1 167 ? 15.441 -4.995 -4.042 1.00 90.56 167 PRO A N 1
ATOM 1291 C CA . PRO A 1 167 ? 15.130 -5.023 -2.619 1.00 90.56 167 PRO A CA 1
ATOM 1292 C C . PRO A 1 167 ? 14.627 -6.414 -2.208 1.00 90.56 167 PRO A C 1
ATOM 1294 O O . PRO A 1 167 ? 13.807 -7.020 -2.906 1.00 90.56 167 PRO A O 1
ATOM 1297 N N . THR A 1 168 ? 15.148 -6.927 -1.093 1.00 90.38 168 THR A N 1
ATOM 1298 C CA . THR A 1 168 ? 14.858 -8.275 -0.564 1.00 90.38 168 THR A CA 1
ATOM 1299 C C . THR A 1 168 ? 13.850 -8.261 0.585 1.00 90.38 168 THR A C 1
ATOM 1301 O O . THR A 1 168 ? 13.272 -9.293 0.914 1.00 90.38 168 THR A O 1
ATOM 1304 N N . ASP A 1 169 ? 13.618 -7.089 1.170 1.00 89.19 169 ASP A N 1
ATOM 1305 C CA . ASP A 1 169 ? 12.651 -6.794 2.226 1.00 89.19 169 ASP A CA 1
ATOM 1306 C C . ASP A 1 169 ? 11.200 -6.749 1.715 1.00 89.19 169 ASP A C 1
ATOM 1308 O O . ASP A 1 169 ? 10.255 -6.904 2.493 1.00 89.19 169 ASP A O 1
ATOM 1312 N N . VAL A 1 170 ? 11.011 -6.598 0.401 1.00 93.62 170 VAL A N 1
ATOM 1313 C CA . VAL A 1 170 ? 9.703 -6.537 -0.266 1.00 93.62 170 VAL A CA 1
ATOM 1314 C C . VAL A 1 170 ? 9.598 -7.525 -1.427 1.00 93.62 170 VAL A C 1
ATOM 1316 O O . VAL A 1 170 ? 10.588 -7.957 -2.013 1.00 93.62 170 VAL A O 1
ATOM 1319 N N . LYS A 1 171 ? 8.368 -7.912 -1.779 1.00 96.25 171 LYS A N 1
ATOM 1320 C CA . LYS A 1 171 ? 8.120 -8.963 -2.768 1.00 96.25 171 LYS A CA 1
ATOM 1321 C C . LYS A 1 171 ? 8.124 -8.385 -4.183 1.00 96.25 171 LYS A C 1
ATOM 1323 O O . LYS A 1 171 ? 7.164 -7.741 -4.597 1.00 96.25 171 LYS A O 1
ATOM 1328 N N . GLY A 1 172 ? 9.169 -8.684 -4.950 1.00 96.38 172 GLY A N 1
ATOM 1329 C CA . GLY A 1 172 ? 9.191 -8.406 -6.387 1.00 96.38 172 GLY A CA 1
ATOM 1330 C C . GLY A 1 172 ? 8.314 -9.390 -7.160 1.00 96.38 172 GLY A C 1
ATOM 1331 O O . GLY A 1 172 ? 8.468 -10.604 -7.017 1.00 96.38 172 GLY A O 1
ATOM 1332 N N . ILE A 1 173 ? 7.404 -8.882 -7.987 1.00 96.75 173 ILE A N 1
ATOM 1333 C CA . ILE A 1 173 ? 6.500 -9.676 -8.826 1.00 96.75 173 ILE A CA 1
ATOM 1334 C C . ILE A 1 173 ? 6.894 -9.479 -10.287 1.00 96.75 173 ILE A C 1
ATOM 1336 O O . ILE A 1 173 ? 7.042 -8.351 -10.739 1.00 96.75 173 ILE A O 1
ATOM 1340 N N . LYS A 1 174 ? 7.075 -10.588 -11.010 1.00 95.62 174 LYS A N 1
ATOM 1341 C CA . LYS A 1 174 ? 7.362 -10.595 -12.447 1.00 95.62 174 LYS A CA 1
ATOM 1342 C C . LYS A 1 174 ? 6.165 -11.155 -13.199 1.00 95.62 174 LYS A C 1
ATOM 1344 O O . LYS A 1 174 ? 5.779 -12.301 -12.969 1.00 95.62 174 LYS A O 1
ATOM 1349 N N . ASP A 1 175 ? 5.598 -10.355 -14.086 1.00 95.12 175 ASP A N 1
ATOM 1350 C CA . ASP A 1 175 ? 4.522 -10.716 -15.005 1.00 95.12 175 ASP A CA 1
ATOM 1351 C C . ASP A 1 175 ? 4.880 -10.463 -16.487 1.00 95.12 175 ASP A C 1
ATOM 1353 O O . ASP A 1 175 ? 4.037 -10.636 -17.372 1.00 95.12 175 ASP A O 1
ATOM 1357 N N . SER A 1 176 ? 6.156 -10.147 -16.754 1.00 95.38 176 SER A N 1
ATOM 1358 C CA . SER A 1 176 ? 6.733 -9.828 -18.068 1.00 95.38 176 SER A CA 1
ATOM 1359 C C . SER A 1 176 ? 6.222 -8.525 -18.694 1.00 95.38 176 SER A C 1
ATOM 1361 O O . SER A 1 176 ? 6.422 -8.309 -19.891 1.00 95.38 176 SER A O 1
ATOM 1363 N N . VAL A 1 177 ? 5.581 -7.644 -17.918 1.00 96.06 177 VAL A N 1
ATOM 1364 C CA . VAL A 1 177 ? 5.092 -6.342 -18.391 1.00 96.06 177 VAL A CA 1
ATOM 1365 C C . VAL A 1 177 ? 5.556 -5.233 -17.450 1.00 96.06 177 VAL A C 1
ATOM 1367 O O . VAL A 1 177 ? 4.964 -4.989 -16.407 1.00 96.06 177 VAL A O 1
ATOM 1370 N N . SER A 1 178 ? 6.584 -4.501 -17.883 1.00 95.62 178 SER A N 1
ATOM 1371 C CA . SER A 1 178 ? 7.062 -3.300 -17.186 1.00 95.62 178 SER A CA 1
ATOM 1372 C C . SER A 1 178 ? 5.944 -2.266 -17.025 1.00 95.62 178 SER A C 1
ATOM 1374 O O . SER A 1 178 ? 5.190 -1.995 -17.966 1.00 95.62 178 SER A O 1
ATOM 1376 N N . GLY A 1 179 ? 5.840 -1.684 -15.834 1.00 95.88 179 GLY A N 1
ATOM 1377 C CA . GLY A 1 179 ? 4.796 -0.740 -15.458 1.00 95.88 179 GLY A CA 1
ATOM 1378 C C . GLY A 1 179 ? 3.480 -1.406 -15.052 1.00 95.88 179 GLY A C 1
ATOM 1379 O O . GLY A 1 179 ? 2.471 -0.707 -14.898 1.00 95.88 179 GLY A O 1
ATOM 1380 N N . ARG A 1 180 ? 3.449 -2.734 -14.875 1.00 97.75 180 ARG A N 1
ATOM 1381 C CA . ARG A 1 180 ? 2.266 -3.468 -14.422 1.00 97.75 180 ARG A CA 1
ATOM 1382 C C . ARG A 1 180 ? 2.570 -4.297 -13.183 1.00 97.75 180 ARG A C 1
ATOM 1384 O O . ARG A 1 180 ? 3.559 -5.005 -13.102 1.00 97.75 180 ARG A O 1
ATOM 1391 N N . LEU A 1 181 ? 1.647 -4.241 -12.231 1.00 97.94 181 LEU A N 1
ATOM 1392 C CA . LEU A 1 181 ? 1.633 -5.117 -11.071 1.00 97.94 181 LEU A CA 1
ATOM 1393 C C . LEU A 1 181 ? 0.279 -5.809 -10.971 1.00 97.94 181 LEU A C 1
ATOM 1395 O O . LEU A 1 181 ? -0.761 -5.148 -10.929 1.00 97.94 181 LEU A O 1
ATOM 1399 N N . VAL A 1 182 ? 0.291 -7.135 -10.866 1.00 97.94 182 VAL A N 1
ATOM 1400 C CA . VAL A 1 182 ? -0.889 -7.944 -10.554 1.00 97.94 182 VAL A CA 1
ATOM 1401 C C . VAL A 1 182 ? -0.687 -8.633 -9.208 1.00 97.94 182 VAL A C 1
ATOM 1403 O O . VAL A 1 182 ? 0.114 -9.557 -9.082 1.00 97.94 182 VAL A O 1
ATOM 1406 N N . LEU A 1 183 ? -1.456 -8.217 -8.204 1.00 96.88 183 LEU A N 1
ATOM 1407 C CA . LEU A 1 183 ? -1.433 -8.791 -6.861 1.00 96.88 183 LEU A CA 1
ATOM 1408 C C . LEU A 1 183 ? -2.762 -9.493 -6.581 1.00 96.88 183 LEU A C 1
ATOM 1410 O O . LEU A 1 183 ? -3.828 -8.910 -6.760 1.00 96.88 183 LEU A O 1
ATOM 1414 N N . SER A 1 184 ? -2.712 -10.751 -6.146 1.00 95.50 184 SER A N 1
ATOM 1415 C CA . SER A 1 184 ? -3.896 -11.502 -5.715 1.00 95.50 184 SER A CA 1
ATOM 1416 C C . SER A 1 184 ? -3.725 -11.968 -4.279 1.00 95.50 184 SER A C 1
ATOM 1418 O O . SER A 1 184 ? -2.656 -12.455 -3.914 1.00 95.50 184 SER A O 1
ATOM 1420 N N . HIS A 1 185 ? -4.771 -11.824 -3.474 1.00 92.69 185 HIS A N 1
ATOM 1421 C CA . HIS A 1 185 ? -4.785 -12.261 -2.081 1.00 92.69 185 HIS A CA 1
ATOM 1422 C C . HIS A 1 185 ? -6.195 -12.689 -1.666 1.00 92.69 185 HIS A C 1
ATOM 1424 O O . HIS A 1 185 ? -7.182 -12.307 -2.292 1.00 92.69 185 HIS A O 1
ATOM 1430 N N . SER A 1 186 ? -6.299 -13.456 -0.586 1.00 89.75 186 SER A N 1
ATOM 1431 C CA . SER A 1 186 ? -7.560 -13.727 0.104 1.00 89.75 186 SER A CA 1
ATOM 1432 C C . SER A 1 186 ? -7.456 -13.262 1.551 1.00 89.75 186 SER A C 1
ATOM 1434 O O . SER A 1 186 ? -6.387 -13.330 2.158 1.00 89.75 186 SER A O 1
ATOM 1436 N N . LEU A 1 187 ? -8.560 -12.768 2.112 1.00 84.19 187 LEU A N 1
ATOM 1437 C CA . LEU A 1 187 ? -8.639 -12.550 3.554 1.00 84.19 187 LEU A CA 1
ATOM 1438 C C . LEU A 1 187 ? -8.872 -13.906 4.219 1.00 84.19 187 LEU A C 1
ATOM 1440 O O . LEU A 1 187 ? -9.972 -14.453 4.130 1.00 84.19 187 LEU A O 1
ATOM 1444 N N . ASN A 1 188 ? -7.828 -14.446 4.845 1.00 67.56 188 ASN A N 1
ATOM 1445 C CA . ASN A 1 188 ? -7.895 -15.711 5.585 1.00 67.56 188 ASN A 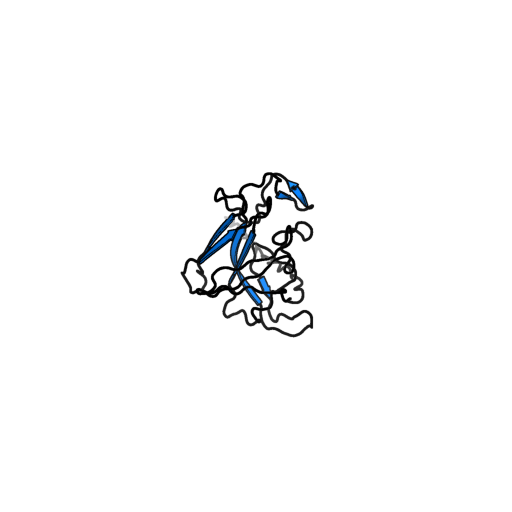CA 1
ATOM 1446 C C . ASN A 1 188 ? -8.051 -15.495 7.099 1.00 67.56 188 ASN A C 1
ATOM 1448 O O . ASN A 1 188 ? -8.228 -16.460 7.837 1.00 67.56 188 ASN A O 1
ATOM 1452 N N . VAL A 1 189 ? -7.980 -14.247 7.567 1.00 57.12 189 VAL A N 1
ATOM 1453 C CA . VAL A 1 189 ? -7.887 -13.934 8.996 1.00 57.12 189 VAL A CA 1
ATOM 1454 C C . VAL A 1 189 ? -9.262 -14.042 9.670 1.00 57.12 189 VAL A C 1
ATOM 1456 O O . VAL A 1 189 ? -10.297 -13.771 9.054 1.00 57.12 189 VAL A O 1
ATOM 1459 N N . GLU A 1 190 ? -9.263 -14.556 10.899 1.00 47.81 190 GLU A N 1
ATOM 1460 C CA . GLU A 1 190 ? -10.414 -14.716 11.803 1.00 47.81 190 GLU A CA 1
ATOM 1461 C C . GLU A 1 190 ? -10.890 -13.400 12.418 1.00 47.81 190 GLU A C 1
ATOM 1463 O O . GLU A 1 190 ? -10.037 -12.546 12.755 1.00 47.81 190 GLU A O 1
#

Sequence (190 aa):
MSVKCKQIVNILTAAVIGFSVQTVMAATKPTKIAEFTPSTPKNILNIKRASWRDPLFGNTGWTHNSDWGKFSTTKNKIVKITLVTKVPGLHPGITVWQRGAKDTAPDSYVPDHFYQQNASIFEMGAKDEANKNIGNIFMTLVAQGYDNDGHTDGYLDDNGKKTRIAPTDVKGIKDSVSGRLVLSHSLNVE

pLDDT: mean 86.58, std 17.61, range [34.5, 98.31]

Solvent-accessible surface area (backbone atoms only — not comparable to full-atom values): 11712 Å² total; per-residue (Å²): 138,86,84,82,81,78,83,80,80,82,79,79,81,79,80,78,80,76,77,76,78,72,82,78,52,49,23,36,64,50,96,58,68,46,75,40,44,93,92,40,77,72,83,88,78,72,65,47,89,51,15,62,49,23,26,93,61,80,50,21,15,33,43,79,35,34,63,46,74,47,69,86,84,59,75,74,41,79,48,76,50,74,50,78,54,90,55,86,92,44,58,52,60,52,63,42,62,47,73,49,91,78,30,59,36,60,86,68,52,42,67,32,63,57,41,63,61,79,51,60,49,78,38,82,69,30,27,32,82,84,70,44,78,48,36,19,42,35,34,42,61,73,48,55,33,29,26,58,31,76,60,83,77,40,38,70,39,74,85,60,44,76,33,88,64,75,74,82,83,53,48,70,42,76,83,84,42,59,21,38,30,80,49,73,50,57,48,81,78,130